Protein AF-A0A7C9HCA1-F1 (afdb_monomer_lite)

Sequence (282 aa):
MTSAKRTRAQIAREDTARKLAAASALFEHGEITGEMTDQSFILRLNTLVHARRHKGAHKVPKVLADAIRSDKEAKPEAELVLFGHWLLLDGRPGMGKSPGQPPDYREIMKCVAACLVEITKREDRKKHQLKTRHTPRKSRKADITKHDLSDCWPDIFNEARPPRFFDSRLKSMRRLLPAYLAHLNSRKVMHGGKTVTKSPEIQAVLEAITGKADVQPSQPQTTAPITFIPAAPAPITISLDYFSSAQKIEHRGPAGHNMPLSTLRYMCAPPPPNAMTRVGGF

pLDDT: mean 77.38, std 17.84, range [32.31, 95.75]

Radius of gyration: 27.3 Å; chains: 1; bounding box: 76×70×72 Å

Foldseek 3Di:
DDDDPQDPLNVQLLVQLVLLCVQAPLADRDADDPPDDLLNLQRPLLSLLVSLLPPHNPDDQRYQVSQQDPVLAGHPSCLLVLLSCCQPPVVNPPDDDDPDDDPPSSVLSNLLSLLLSLLSVVVVVVVVVVVPPDDDDPDDQLADALVSSQVSVCVRRVDGDDSVVCPVSLVVLLVSLVSSLVVLCVQPDDDPNGRHNHYVSSVSSNCRNVSVDDPPPPDDDDDDDDPPPPPQDDKDKDFDDDPDPVVVCVVQPPVRPPPDTDIDIDHDDDDDPPDDDDDDDD

Structure (mmCIF, N/CA/C/O backbone):
data_AF-A0A7C9HCA1-F1
#
_entry.id   AF-A0A7C9HCA1-F1
#
loop_
_atom_site.group_PDB
_atom_site.id
_atom_site.type_symbol
_atom_site.label_atom_id
_atom_site.label_alt_id
_atom_site.label_comp_id
_atom_site.label_asym_id
_atom_site.label_entity_id
_atom_site.label_seq_id
_atom_site.pdbx_PDB_ins_code
_atom_site.Cartn_x
_atom_site.Cartn_y
_atom_site.Cartn_z
_atom_site.occupancy
_atom_site.B_iso_or_equiv
_atom_site.auth_seq_id
_atom_site.auth_comp_id
_atom_site.auth_asym_id
_atom_site.auth_atom_id
_atom_site.pdbx_PDB_model_num
ATOM 1 N N . MET A 1 1 ? 12.554 13.048 -30.068 1.00 37.12 1 MET A N 1
ATOM 2 C CA . MET A 1 1 ? 12.199 12.685 -28.678 1.00 37.12 1 MET A CA 1
ATOM 3 C C . MET A 1 1 ? 13.477 12.352 -27.930 1.00 37.12 1 MET A C 1
ATOM 5 O O . MET A 1 1 ? 14.112 11.349 -28.225 1.00 37.12 1 MET A O 1
ATOM 9 N N . THR A 1 2 ? 13.933 13.243 -27.058 1.00 36.25 2 THR A N 1
ATOM 10 C CA . THR A 1 2 ? 15.177 13.083 -26.300 1.00 36.25 2 THR A CA 1
ATOM 11 C C . THR A 1 2 ? 14.945 12.093 -25.161 1.00 36.25 2 THR A C 1
ATOM 13 O O . THR A 1 2 ? 14.227 12.384 -24.209 1.00 36.25 2 THR A O 1
ATOM 16 N N . SER A 1 3 ? 15.526 10.895 -25.273 1.00 42.62 3 SER A N 1
ATOM 17 C CA . SER A 1 3 ? 15.558 9.916 -24.184 1.00 42.62 3 SER A CA 1
ATOM 18 C C . SER A 1 3 ? 16.315 10.537 -23.011 1.00 42.62 3 SER A C 1
ATOM 20 O O . SER A 1 3 ? 17.536 10.709 -23.068 1.00 42.62 3 SER A O 1
ATOM 22 N N . ALA A 1 4 ? 15.590 10.964 -21.977 1.00 57.69 4 ALA A N 1
ATOM 23 C CA . ALA A 1 4 ? 16.200 11.467 -20.757 1.00 57.69 4 ALA A CA 1
ATOM 24 C C . ALA A 1 4 ? 17.111 10.369 -20.188 1.00 57.69 4 ALA A C 1
ATOM 26 O O . ALA A 1 4 ? 16.668 9.242 -19.956 1.00 57.69 4 ALA A O 1
ATOM 27 N N . LYS A 1 5 ? 18.402 10.678 -19.997 1.00 60.88 5 LYS A N 1
ATOM 28 C CA . LYS A 1 5 ? 19.373 9.731 -19.432 1.00 60.88 5 LYS A CA 1
ATOM 29 C C . LYS A 1 5 ? 18.847 9.228 -18.085 1.00 60.88 5 LYS A C 1
ATOM 31 O O . LYS A 1 5 ? 18.765 9.997 -17.128 1.00 60.88 5 LYS A O 1
ATOM 36 N N . ARG A 1 6 ? 18.499 7.938 -18.014 1.00 70.94 6 ARG A N 1
ATOM 37 C CA . ARG A 1 6 ? 18.067 7.286 -16.770 1.00 70.94 6 ARG A CA 1
ATOM 38 C C . ARG A 1 6 ? 19.178 7.412 -15.732 1.00 70.94 6 ARG A C 1
ATOM 40 O O . ARG A 1 6 ? 20.347 7.146 -16.015 1.00 70.94 6 ARG A O 1
ATOM 47 N N . THR A 1 7 ? 18.821 7.823 -14.521 1.00 81.38 7 THR A N 1
ATOM 48 C CA . THR A 1 7 ? 19.796 7.923 -13.427 1.00 81.38 7 THR A CA 1
ATOM 49 C C . THR A 1 7 ? 20.230 6.525 -12.975 1.00 81.38 7 THR A C 1
ATOM 51 O O . THR A 1 7 ? 19.460 5.569 -13.068 1.00 81.38 7 THR A O 1
ATOM 54 N N . ARG A 1 8 ? 21.443 6.383 -12.417 1.00 80.81 8 ARG A N 1
ATOM 55 C CA . ARG A 1 8 ? 21.913 5.099 -11.845 1.00 80.81 8 ARG A CA 1
ATOM 56 C C . ARG A 1 8 ? 20.927 4.521 -10.821 1.00 80.81 8 ARG A C 1
ATOM 58 O O . ARG A 1 8 ? 20.717 3.314 -10.779 1.00 80.81 8 ARG A O 1
ATOM 65 N N . ALA A 1 9 ? 20.285 5.388 -10.035 1.00 79.69 9 ALA A N 1
ATOM 66 C CA . ALA A 1 9 ? 19.261 4.993 -9.072 1.00 79.69 9 ALA A CA 1
ATOM 67 C C . ALA A 1 9 ? 18.001 4.429 -9.749 1.00 79.69 9 ALA A C 1
ATOM 69 O O . ALA A 1 9 ? 17.411 3.478 -9.245 1.00 79.69 9 ALA A O 1
ATOM 70 N N . GLN A 1 10 ? 17.589 4.989 -10.888 1.00 81.94 10 GLN A N 1
ATOM 71 C CA . GLN A 1 10 ? 16.448 4.490 -11.653 1.00 81.94 10 GLN A CA 1
ATOM 72 C C . GLN A 1 10 ? 16.736 3.109 -12.252 1.00 81.94 10 GLN A C 1
ATOM 74 O O . GLN A 1 10 ? 15.905 2.217 -12.115 1.00 81.94 10 GLN A O 1
ATOM 79 N N . ILE A 1 11 ? 17.934 2.912 -12.810 1.00 83.88 11 ILE A N 1
ATOM 80 C CA . ILE A 1 11 ? 18.380 1.616 -13.347 1.00 83.88 11 ILE A CA 1
ATOM 81 C C . ILE A 1 11 ? 18.404 0.555 -12.236 1.00 83.88 11 ILE A C 1
ATOM 83 O O . ILE A 1 11 ? 17.806 -0.507 -12.375 1.00 83.88 11 ILE A O 1
ATOM 87 N N . ALA A 1 12 ? 19.001 0.869 -11.080 1.00 85.12 12 ALA A N 1
ATOM 88 C CA . ALA A 1 12 ? 19.055 -0.060 -9.950 1.00 85.12 12 ALA A CA 1
ATOM 89 C C . ALA A 1 12 ? 17.658 -0.452 -9.427 1.00 85.12 12 ALA A C 1
ATOM 91 O O . ALA A 1 12 ? 17.433 -1.603 -9.044 1.00 85.12 12 ALA A O 1
ATOM 92 N N . ARG A 1 13 ? 16.704 0.489 -9.419 1.00 86.25 13 ARG A N 1
ATOM 93 C CA . ARG A 1 13 ? 15.306 0.222 -9.041 1.00 86.25 13 ARG A CA 1
ATOM 94 C C . ARG A 1 13 ? 14.609 -0.672 -10.061 1.00 86.25 13 ARG A C 1
ATOM 96 O O . ARG A 1 13 ? 13.893 -1.582 -9.663 1.00 86.25 13 ARG A O 1
ATOM 103 N N . GLU A 1 14 ? 14.832 -0.441 -11.349 1.00 87.75 14 GLU A N 1
ATOM 104 C CA . GLU A 1 14 ? 14.270 -1.246 -12.436 1.00 87.75 14 GLU A CA 1
ATOM 105 C C . GLU A 1 14 ? 14.792 -2.689 -12.403 1.00 87.75 14 GLU A C 1
ATOM 107 O O . GLU A 1 14 ? 14.015 -3.638 -12.506 1.00 87.75 14 GLU A O 1
ATOM 112 N N . ASP A 1 15 ? 16.087 -2.874 -12.154 1.00 87.94 15 ASP A N 1
ATOM 113 C CA . ASP A 1 15 ? 16.687 -4.200 -11.978 1.00 87.94 15 ASP A CA 1
ATOM 114 C C . ASP A 1 15 ? 16.163 -4.903 -10.723 1.00 87.94 15 ASP A C 1
ATOM 116 O O . ASP A 1 15 ? 15.888 -6.103 -10.742 1.00 87.94 15 ASP A O 1
ATOM 120 N N . THR A 1 16 ? 15.980 -4.158 -9.630 1.00 88.56 16 THR A N 1
ATOM 121 C CA . THR A 1 16 ? 15.386 -4.697 -8.398 1.00 88.56 16 THR A CA 1
ATOM 122 C C . THR A 1 16 ? 13.934 -5.110 -8.629 1.00 88.56 16 THR A C 1
ATOM 124 O O . THR A 1 16 ? 13.548 -6.204 -8.229 1.00 88.56 16 THR A O 1
ATOM 127 N N . ALA A 1 17 ? 13.144 -4.290 -9.326 1.00 89.50 17 ALA A N 1
ATOM 128 C CA . ALA A 1 17 ? 11.763 -4.599 -9.683 1.00 89.50 17 ALA A CA 1
ATOM 129 C C . ALA A 1 17 ? 11.664 -5.880 -10.526 1.00 89.50 17 ALA A C 1
ATOM 131 O O . ALA A 1 17 ? 10.839 -6.742 -10.229 1.00 89.50 17 ALA A O 1
ATOM 132 N N . ARG A 1 18 ? 12.547 -6.046 -11.522 1.00 90.56 18 ARG A N 1
ATOM 133 C CA . ARG A 1 18 ? 12.624 -7.273 -12.332 1.00 90.56 18 ARG A CA 1
ATOM 134 C C . ARG A 1 18 ? 12.955 -8.501 -11.485 1.00 90.56 18 ARG A C 1
ATOM 136 O O . ARG A 1 18 ? 12.294 -9.526 -11.616 1.00 90.56 18 ARG A O 1
ATOM 143 N N . LYS A 1 19 ? 13.927 -8.392 -10.573 1.00 90.25 19 LYS A N 1
ATOM 144 C CA . LYS A 1 19 ? 14.296 -9.486 -9.658 1.00 90.25 19 LYS A CA 1
ATOM 145 C C . LYS A 1 19 ? 13.163 -9.859 -8.699 1.00 90.25 19 LYS A C 1
ATOM 147 O O . LYS A 1 19 ? 12.956 -11.041 -8.455 1.00 90.25 19 LYS A O 1
ATOM 152 N N . LEU A 1 20 ? 12.432 -8.876 -8.169 1.00 89.94 20 LEU A N 1
ATOM 153 C CA . LEU A 1 20 ? 11.288 -9.109 -7.281 1.00 89.94 20 LEU A CA 1
ATOM 154 C C . LEU A 1 20 ? 10.149 -9.837 -8.005 1.00 89.94 20 LEU A C 1
ATOM 156 O O . LEU A 1 20 ? 9.667 -10.846 -7.498 1.00 89.94 20 LEU A O 1
ATOM 160 N N . ALA A 1 21 ? 9.779 -9.368 -9.201 1.00 90.31 21 ALA A N 1
ATOM 161 C CA . ALA A 1 21 ? 8.739 -9.987 -10.024 1.00 90.31 21 ALA A CA 1
ATOM 162 C C . ALA A 1 21 ? 9.105 -11.413 -10.463 1.00 90.31 21 ALA A C 1
ATOM 164 O O . ALA A 1 21 ? 8.248 -12.288 -10.502 1.00 90.31 21 ALA A O 1
ATOM 165 N N . ALA A 1 22 ? 10.385 -11.680 -10.735 1.00 89.56 22 ALA A N 1
ATOM 166 C CA . ALA A 1 22 ? 10.850 -13.032 -11.044 1.00 89.56 22 ALA A CA 1
ATOM 167 C C . ALA A 1 22 ? 10.829 -13.973 -9.822 1.00 89.56 22 ALA A C 1
ATOM 169 O O . ALA A 1 22 ? 10.711 -15.186 -9.978 1.00 89.56 22 ALA A O 1
ATOM 170 N N . ALA A 1 23 ? 10.969 -13.434 -8.607 1.00 88.19 23 ALA A N 1
ATOM 171 C CA . ALA A 1 23 ? 11.087 -14.226 -7.384 1.00 88.19 23 ALA A CA 1
ATOM 172 C C . ALA A 1 23 ? 9.742 -14.534 -6.703 1.00 88.19 23 ALA A C 1
ATOM 174 O O . ALA A 1 23 ? 9.675 -15.461 -5.891 1.00 88.19 23 ALA A O 1
ATOM 175 N N . SER A 1 24 ? 8.689 -13.753 -6.968 1.00 91.44 24 SER A N 1
ATOM 176 C CA . SER A 1 24 ? 7.441 -13.820 -6.205 1.00 91.44 24 SER A CA 1
ATOM 177 C C . SER A 1 24 ? 6.223 -13.332 -6.985 1.00 91.44 24 SER A C 1
ATOM 179 O O . SER A 1 24 ? 6.268 -12.306 -7.655 1.00 91.44 24 SER A O 1
ATOM 181 N N . ALA A 1 25 ? 5.096 -14.017 -6.781 1.00 92.44 25 ALA A N 1
ATOM 182 C CA . ALA A 1 25 ? 3.783 -13.650 -7.309 1.00 92.44 25 ALA A CA 1
ATOM 183 C C . ALA A 1 25 ? 3.168 -12.403 -6.637 1.00 92.44 25 ALA A C 1
ATOM 185 O O . ALA A 1 25 ? 2.082 -11.969 -7.013 1.00 92.44 25 ALA A O 1
ATOM 186 N N . LEU A 1 26 ? 3.834 -11.829 -5.628 1.00 91.31 26 LEU A N 1
ATOM 187 C CA . LEU A 1 26 ? 3.430 -10.576 -4.976 1.00 91.31 26 LEU A CA 1
ATOM 188 C C . LEU A 1 26 ? 3.853 -9.326 -5.753 1.00 91.31 26 LEU A C 1
ATOM 190 O O . LEU A 1 26 ? 3.504 -8.208 -5.362 1.00 91.31 26 LEU A O 1
ATOM 194 N N . PHE A 1 27 ? 4.612 -9.509 -6.831 1.00 93.31 27 PHE A N 1
ATOM 195 C CA . PHE A 1 27 ? 5.210 -8.439 -7.608 1.00 93.31 27 PHE A CA 1
ATOM 196 C C . PHE A 1 27 ? 4.952 -8.648 -9.097 1.00 93.31 27 PHE A C 1
ATOM 198 O O . PHE A 1 27 ? 4.948 -9.768 -9.598 1.00 93.31 27 PHE A O 1
ATOM 205 N N . GLU A 1 28 ? 4.771 -7.545 -9.813 1.00 94.50 28 GLU A N 1
ATOM 206 C CA . GLU A 1 28 ? 4.653 -7.510 -11.265 1.00 94.50 28 GLU A CA 1
ATOM 207 C C . GLU A 1 28 ? 5.521 -6.361 -11.783 1.00 94.50 28 GLU A C 1
ATOM 209 O O . GLU A 1 28 ? 5.453 -5.231 -11.293 1.00 94.50 28 GLU A O 1
ATOM 214 N N . HIS A 1 29 ? 6.364 -6.649 -12.772 1.00 91.62 29 HIS A N 1
ATOM 215 C CA . HIS A 1 29 ? 7.204 -5.637 -13.396 1.00 91.62 29 HIS A CA 1
ATOM 216 C C . HIS A 1 29 ? 6.441 -4.924 -14.516 1.00 91.62 29 HIS A C 1
ATOM 218 O O . HIS A 1 29 ? 5.915 -5.565 -15.421 1.00 91.62 29 HIS A O 1
ATOM 224 N N . GLY A 1 30 ? 6.417 -3.593 -14.479 1.00 88.44 30 GLY A N 1
ATOM 225 C CA . GLY A 1 30 ? 5.812 -2.773 -15.523 1.00 88.44 30 GLY A CA 1
ATOM 226 C C . GLY A 1 30 ? 5.469 -1.371 -15.034 1.00 88.44 30 GLY A C 1
ATOM 227 O O . GLY A 1 30 ? 5.550 -1.072 -13.842 1.00 88.44 30 GLY A O 1
ATOM 228 N N . GLU A 1 31 ? 5.078 -0.507 -15.966 1.00 87.38 31 GLU A N 1
ATOM 229 C CA . GLU A 1 31 ? 4.612 0.846 -15.658 1.00 87.38 31 GLU A CA 1
ATOM 230 C C . GLU A 1 31 ? 3.151 0.849 -15.185 1.00 87.38 31 GLU A C 1
ATOM 232 O O . GLU A 1 31 ? 2.356 -0.009 -15.580 1.00 87.38 31 GLU A O 1
ATOM 237 N N . ILE A 1 32 ? 2.794 1.819 -14.336 1.00 87.50 32 ILE A N 1
ATOM 238 C CA . ILE A 1 32 ? 1.418 2.018 -13.881 1.00 87.50 32 ILE A CA 1
ATOM 239 C C . ILE A 1 32 ? 0.655 2.909 -14.882 1.00 87.50 32 ILE A C 1
ATOM 241 O O . ILE A 1 32 ? 0.692 4.130 -14.777 1.00 87.50 32 ILE A O 1
ATOM 245 N N . THR A 1 33 ? -0.047 2.296 -15.836 1.00 83.62 33 THR A N 1
ATOM 246 C CA . THR A 1 33 ? -0.995 2.923 -16.774 1.00 83.62 33 THR A CA 1
ATOM 247 C C . THR A 1 33 ? -2.450 2.920 -16.267 1.00 83.62 33 THR A C 1
ATOM 249 O O . THR A 1 33 ? -2.805 2.200 -15.332 1.00 83.62 33 THR A O 1
ATOM 252 N N . GLY A 1 34 ? -3.319 3.732 -16.881 1.00 78.25 34 GLY A N 1
ATOM 253 C CA . GLY A 1 34 ? -4.738 3.834 -16.501 1.00 78.25 34 GLY A CA 1
ATOM 254 C C . GLY A 1 34 ? -5.590 2.605 -16.850 1.00 78.25 34 GLY A C 1
ATOM 255 O O . GLY A 1 34 ? -6.537 2.297 -16.130 1.00 78.25 34 GLY A O 1
ATOM 256 N N . GLU A 1 35 ? -5.228 1.872 -17.904 1.00 81.50 35 GLU A N 1
ATOM 257 C CA . GLU A 1 35 ? -6.057 0.812 -18.509 1.00 81.50 35 GLU A CA 1
ATOM 258 C C . GLU A 1 35 ? -5.831 -0.595 -17.933 1.00 81.50 35 GLU A C 1
ATOM 260 O O . GLU A 1 35 ? -6.400 -1.569 -18.416 1.00 81.50 35 GLU A O 1
ATOM 265 N N . MET A 1 36 ? -4.999 -0.745 -16.903 1.00 90.94 36 MET A N 1
ATOM 266 C CA . MET A 1 36 ? -4.729 -2.072 -16.348 1.00 90.94 36 MET A CA 1
ATOM 267 C C . MET A 1 36 ? -5.835 -2.595 -15.434 1.00 90.94 36 MET A C 1
ATOM 269 O O . MET A 1 36 ? -6.622 -1.835 -14.861 1.00 90.94 36 MET A O 1
ATOM 273 N N . THR A 1 37 ? -5.823 -3.912 -15.234 1.00 93.56 37 THR A N 1
ATOM 274 C CA . THR A 1 37 ? -6.645 -4.583 -14.226 1.00 93.56 37 THR A CA 1
ATOM 275 C C . THR A 1 37 ? -6.257 -4.121 -12.821 1.00 93.56 37 THR A C 1
ATOM 277 O O . THR A 1 37 ? -5.102 -3.776 -12.557 1.00 93.56 37 THR A O 1
ATOM 280 N N . ASP A 1 38 ? -7.213 -4.143 -11.892 1.00 93.88 38 ASP A N 1
ATOM 281 C CA . ASP A 1 38 ? -6.940 -3.789 -10.495 1.00 93.88 38 ASP A CA 1
ATOM 282 C C . ASP A 1 38 ? -5.883 -4.713 -9.872 1.00 93.88 38 ASP A C 1
ATOM 284 O O . ASP A 1 38 ? -5.030 -4.252 -9.117 1.00 93.88 38 ASP A O 1
ATOM 288 N N . GLN A 1 39 ? -5.861 -5.993 -10.254 1.00 94.50 39 GLN A N 1
ATOM 289 C CA . GLN A 1 39 ? -4.833 -6.936 -9.812 1.00 94.50 39 GLN A CA 1
ATOM 290 C C . GLN A 1 39 ? -3.430 -6.506 -10.269 1.00 94.50 39 GLN A C 1
ATOM 292 O O . GLN A 1 39 ? -2.527 -6.400 -9.438 1.00 94.50 39 GLN A O 1
ATOM 297 N N . SER A 1 40 ? -3.237 -6.208 -11.557 1.00 94.19 40 SER A N 1
ATOM 298 C CA . SER A 1 40 ? -1.935 -5.747 -12.058 1.00 94.19 40 SER A CA 1
ATOM 299 C C . SER A 1 40 ? -1.537 -4.401 -11.462 1.00 94.19 40 SER A C 1
ATOM 301 O O . SER A 1 40 ? -0.366 -4.183 -11.150 1.00 94.19 40 SER A O 1
ATOM 303 N N . PHE A 1 41 ? -2.507 -3.517 -11.215 1.00 95.75 41 PHE A N 1
ATOM 304 C CA . PHE A 1 41 ? -2.274 -2.256 -10.514 1.00 95.75 41 PHE A CA 1
ATOM 305 C C . PHE A 1 41 ? -1.695 -2.479 -9.118 1.00 95.75 41 PHE A C 1
ATOM 307 O O . PHE A 1 41 ? -0.667 -1.889 -8.777 1.00 95.75 41 PHE A O 1
ATOM 314 N N . ILE A 1 42 ? -2.309 -3.369 -8.337 1.00 95.56 42 ILE A N 1
ATOM 315 C CA . ILE A 1 42 ? -1.861 -3.719 -6.987 1.00 95.56 42 ILE A CA 1
ATOM 316 C C . ILE A 1 42 ? -0.427 -4.265 -7.016 1.00 95.56 42 ILE A C 1
ATOM 318 O O . ILE A 1 42 ? 0.430 -3.780 -6.272 1.00 95.56 42 ILE A O 1
ATOM 322 N N . LEU A 1 43 ? -0.141 -5.234 -7.892 1.00 95.50 43 LEU A N 1
ATOM 323 C CA . LEU A 1 43 ? 1.166 -5.896 -7.958 1.00 95.50 43 LEU A CA 1
ATOM 324 C C . LEU A 1 43 ? 2.280 -4.958 -8.450 1.00 95.50 43 LEU A C 1
ATOM 326 O O . LEU A 1 43 ? 3.377 -4.938 -7.879 1.00 95.50 43 LEU A O 1
ATOM 330 N N . ARG A 1 44 ? 2.012 -4.129 -9.466 1.00 94.88 44 ARG A N 1
ATOM 331 C CA . ARG A 1 44 ? 2.980 -3.137 -9.966 1.00 94.88 44 ARG A CA 1
ATOM 332 C C . ARG A 1 44 ? 3.251 -2.046 -8.937 1.00 94.88 44 ARG A C 1
ATOM 334 O O . ARG A 1 44 ? 4.409 -1.678 -8.728 1.00 94.88 44 ARG A O 1
ATOM 341 N N . LEU A 1 45 ? 2.219 -1.571 -8.235 1.00 94.75 45 LEU A N 1
ATOM 342 C CA . LEU A 1 45 ? 2.381 -0.603 -7.150 1.00 94.75 45 LEU A CA 1
ATOM 343 C C . LEU A 1 45 ? 3.209 -1.184 -5.999 1.00 94.75 45 LEU A C 1
ATOM 345 O O . LEU A 1 45 ? 4.130 -0.523 -5.515 1.00 94.75 45 LEU A O 1
ATOM 349 N N . ASN A 1 46 ? 2.945 -2.434 -5.612 1.00 94.56 46 ASN A N 1
ATOM 350 C CA . ASN A 1 46 ? 3.732 -3.140 -4.603 1.00 94.56 46 ASN A CA 1
ATOM 351 C C . ASN A 1 46 ? 5.208 -3.249 -5.010 1.00 94.56 46 ASN A C 1
ATOM 353 O O . ASN A 1 46 ? 6.112 -2.924 -4.237 1.00 94.56 46 ASN A O 1
ATOM 357 N N . THR A 1 47 ? 5.460 -3.598 -6.270 1.00 92.81 47 THR A N 1
ATOM 358 C CA . THR A 1 47 ? 6.815 -3.683 -6.832 1.00 92.81 47 THR A CA 1
ATOM 359 C C . THR A 1 47 ? 7.534 -2.342 -6.774 1.00 92.81 47 THR A C 1
ATOM 361 O O . THR A 1 47 ? 8.694 -2.277 -6.368 1.00 92.81 47 THR A O 1
ATOM 364 N N . LEU A 1 48 ? 6.837 -1.257 -7.116 1.00 91.94 48 LEU A N 1
ATOM 365 C CA . LEU A 1 48 ? 7.384 0.096 -7.101 1.00 91.94 48 LEU A CA 1
ATOM 366 C C . LEU A 1 48 ? 7.796 0.523 -5.686 1.00 91.94 48 LEU A C 1
ATOM 368 O O . LEU A 1 48 ? 8.888 1.072 -5.506 1.00 91.94 48 LEU A O 1
ATOM 372 N N . VAL A 1 49 ? 6.963 0.247 -4.678 1.00 91.19 49 VAL A N 1
ATOM 373 C CA . VAL A 1 49 ? 7.276 0.542 -3.270 1.00 91.19 49 VAL A CA 1
ATOM 374 C C . VAL A 1 49 ? 8.495 -0.260 -2.817 1.00 91.19 49 VAL A C 1
ATOM 376 O O . VAL A 1 49 ? 9.460 0.314 -2.309 1.00 91.19 49 VAL A O 1
ATOM 379 N N . HIS A 1 50 ? 8.499 -1.576 -3.031 1.00 89.94 50 HIS A N 1
ATOM 380 C CA . HIS A 1 50 ? 9.554 -2.452 -2.517 1.00 89.94 50 HIS A CA 1
ATOM 381 C C . HIS A 1 50 ? 10.898 -2.274 -3.229 1.00 89.94 50 HIS A C 1
ATOM 383 O O . HIS A 1 50 ? 11.937 -2.269 -2.564 1.00 89.94 50 HIS A O 1
ATOM 389 N N . ALA A 1 51 ? 10.901 -2.003 -4.537 1.00 88.31 51 ALA A N 1
ATOM 390 C CA . ALA A 1 51 ? 12.119 -1.674 -5.279 1.00 88.31 51 ALA A CA 1
ATOM 391 C C . ALA A 1 51 ? 12.816 -0.406 -4.749 1.00 88.31 51 ALA A C 1
ATOM 393 O O . ALA A 1 51 ? 14.025 -0.247 -4.912 1.00 88.31 51 ALA A O 1
ATOM 394 N N . ARG A 1 52 ? 12.075 0.494 -4.087 1.00 84.62 52 ARG A N 1
ATOM 395 C CA . ARG A 1 52 ? 12.606 1.731 -3.489 1.00 84.62 52 ARG A CA 1
ATOM 396 C C . ARG A 1 52 ? 13.046 1.580 -2.037 1.00 84.62 52 ARG A C 1
ATOM 398 O O . ARG A 1 52 ? 13.835 2.396 -1.575 1.00 84.62 52 ARG A O 1
ATOM 405 N N . ARG A 1 53 ? 12.564 0.557 -1.327 1.00 78.19 53 ARG A N 1
ATOM 406 C CA . ARG A 1 53 ? 12.893 0.298 0.088 1.00 78.19 53 ARG A CA 1
ATOM 407 C C . ARG A 1 53 ? 14.187 -0.509 0.279 1.00 78.19 53 ARG A C 1
ATOM 409 O O . ARG A 1 53 ? 14.545 -0.791 1.415 1.00 78.19 53 ARG A O 1
ATOM 416 N N . HIS A 1 54 ? 14.882 -0.881 -0.805 1.00 60.84 54 HIS A N 1
ATOM 417 C CA . HIS A 1 54 ? 16.210 -1.523 -0.809 1.00 60.84 54 HIS A CA 1
ATOM 418 C C . HIS A 1 54 ? 16.388 -2.701 0.178 1.00 60.84 54 HIS A C 1
ATOM 420 O O . HIS A 1 54 ? 17.487 -2.954 0.668 1.00 60.84 54 HIS A O 1
ATOM 426 N N . LYS A 1 55 ? 15.332 -3.479 0.443 1.00 58.31 55 LYS A N 1
ATOM 427 C CA . LYS A 1 55 ? 15.459 -4.779 1.115 1.00 58.31 55 LYS A CA 1
ATOM 428 C C . LYS A 1 55 ? 15.748 -5.813 0.026 1.00 58.31 55 LYS A C 1
ATOM 430 O O . LYS A 1 55 ? 14.906 -6.049 -0.832 1.00 58.31 55 LYS A O 1
ATOM 435 N N . GLY A 1 56 ? 16.975 -6.335 -0.013 1.00 54.34 56 GLY A N 1
ATOM 436 C CA . GLY A 1 56 ? 17.437 -7.234 -1.077 1.00 54.34 56 GLY A CA 1
ATOM 437 C C . GLY A 1 56 ? 16.473 -8.398 -1.348 1.00 54.34 56 GLY A C 1
ATOM 438 O O . GLY A 1 56 ? 15.893 -8.962 -0.424 1.00 54.34 56 GLY A O 1
ATOM 439 N N . ALA A 1 57 ? 16.339 -8.784 -2.620 1.00 58.31 57 ALA A N 1
ATOM 440 C CA . ALA A 1 57 ? 15.360 -9.761 -3.118 1.00 58.31 57 ALA A CA 1
ATOM 441 C C . ALA A 1 57 ? 15.540 -11.209 -2.599 1.00 58.31 57 ALA A C 1
ATOM 443 O O . ALA A 1 57 ? 14.780 -12.100 -2.962 1.00 58.31 57 ALA A O 1
ATOM 444 N N . HIS A 1 58 ? 16.539 -11.473 -1.755 1.00 59.16 58 HIS A N 1
ATOM 445 C CA . HIS A 1 58 ? 16.974 -12.830 -1.412 1.00 59.16 58 HIS A CA 1
ATOM 446 C C . HIS A 1 58 ? 16.083 -13.560 -0.392 1.00 59.16 58 HIS A C 1
ATOM 448 O O . HIS A 1 58 ? 16.263 -14.757 -0.193 1.00 59.16 58 HIS A O 1
ATOM 454 N N . LYS A 1 59 ? 15.132 -12.879 0.265 1.00 73.56 59 LYS A N 1
ATOM 455 C CA . LYS A 1 59 ? 14.226 -13.487 1.266 1.00 73.56 59 LYS A CA 1
ATOM 456 C C . LYS A 1 59 ? 12.765 -13.073 1.080 1.00 73.56 59 LYS A C 1
ATOM 458 O O . LYS A 1 59 ? 12.057 -12.796 2.046 1.00 73.56 59 LYS A O 1
ATOM 463 N N . VAL A 1 60 ? 12.325 -13.008 -0.169 1.00 85.06 60 VAL A N 1
ATOM 464 C CA . VAL A 1 60 ? 10.955 -12.624 -0.509 1.00 85.06 60 VAL A CA 1
ATOM 465 C C . VAL A 1 60 ? 10.038 -13.858 -0.514 1.00 85.06 60 VAL A C 1
ATOM 467 O O . VAL A 1 60 ? 10.433 -14.897 -1.044 1.00 85.06 60 VAL A O 1
ATOM 470 N N . PRO A 1 61 ? 8.821 -13.790 0.061 1.00 88.00 61 PRO A N 1
ATOM 471 C CA . PRO A 1 61 ? 7.846 -14.880 -0.020 1.00 88.00 61 PRO A CA 1
ATOM 472 C C . PRO A 1 61 ? 7.415 -15.144 -1.466 1.00 88.00 61 PRO A C 1
ATOM 474 O O . PRO A 1 61 ? 7.092 -14.193 -2.169 1.00 88.00 61 PRO A O 1
ATOM 477 N N . LYS A 1 62 ? 7.351 -16.406 -1.910 1.00 88.31 62 LYS A N 1
ATOM 478 C CA . LYS A 1 62 ? 6.967 -16.742 -3.296 1.00 88.31 62 LYS A CA 1
ATOM 479 C C . LYS A 1 62 ? 5.500 -16.436 -3.590 1.00 88.31 62 LYS A C 1
ATOM 481 O O . LYS A 1 62 ? 5.178 -15.959 -4.673 1.00 88.31 62 LYS A O 1
ATOM 486 N N . VAL A 1 63 ? 4.623 -16.701 -2.625 1.00 90.00 63 VAL A N 1
ATOM 487 C CA . VAL A 1 63 ? 3.175 -16.478 -2.730 1.00 90.00 63 VAL A CA 1
ATOM 488 C C . VAL A 1 63 ? 2.632 -15.765 -1.494 1.00 90.00 63 VAL A C 1
ATOM 490 O O . VAL A 1 63 ? 3.278 -15.716 -0.446 1.00 90.00 63 VAL A O 1
ATOM 493 N N . LEU A 1 64 ? 1.408 -15.244 -1.598 1.00 87.38 64 LEU A N 1
ATOM 494 C CA . LEU A 1 64 ? 0.744 -14.509 -0.519 1.00 87.38 64 LEU A CA 1
ATOM 495 C C . LEU A 1 64 ? 0.608 -15.319 0.775 1.00 87.38 64 LEU A C 1
ATOM 497 O O . LEU A 1 64 ? 0.856 -14.792 1.855 1.00 87.38 64 LEU A O 1
ATOM 501 N N . ALA A 1 65 ? 0.313 -16.617 0.680 1.00 87.75 65 ALA A N 1
ATOM 502 C CA . ALA A 1 65 ? 0.224 -17.490 1.850 1.00 87.75 65 ALA A CA 1
ATOM 503 C C . ALA A 1 65 ? 1.569 -17.631 2.597 1.00 87.75 65 ALA A C 1
ATOM 505 O O . ALA A 1 65 ? 1.597 -17.739 3.824 1.00 87.75 65 ALA A O 1
ATOM 506 N N . ASP A 1 66 ? 2.705 -17.576 1.898 1.00 88.38 66 ASP A N 1
ATOM 507 C CA . ASP A 1 66 ? 4.047 -17.643 2.507 1.00 88.38 66 ASP A CA 1
ATOM 508 C C . ASP A 1 66 ? 4.450 -16.326 3.181 1.00 88.38 66 ASP A C 1
ATOM 510 O O . ASP A 1 66 ? 5.390 -16.259 3.990 1.00 88.38 66 ASP A O 1
ATOM 514 N N . ALA A 1 67 ? 3.746 -15.253 2.826 1.00 87.62 67 ALA A N 1
ATOM 515 C CA . ALA A 1 67 ? 3.917 -13.948 3.425 1.00 87.62 67 ALA A CA 1
ATOM 516 C C . ALA A 1 67 ? 3.142 -13.791 4.738 1.00 87.62 67 ALA A C 1
ATOM 518 O O . ALA A 1 67 ? 3.358 -12.811 5.442 1.00 87.62 67 ALA A O 1
ATOM 519 N N . ILE A 1 68 ? 2.304 -14.764 5.105 1.00 89.31 68 ILE A N 1
ATOM 520 C CA . ILE A 1 68 ? 1.598 -14.792 6.387 1.00 89.31 68 ILE A CA 1
ATOM 521 C C . ILE A 1 68 ? 2.401 -15.639 7.373 1.00 89.31 68 ILE A C 1
ATOM 523 O O . ILE A 1 68 ? 2.661 -16.828 7.143 1.00 89.31 68 ILE A O 1
ATOM 527 N N . ARG A 1 69 ? 2.814 -15.005 8.470 1.00 87.38 69 ARG A N 1
ATOM 528 C CA . ARG A 1 69 ? 3.554 -15.628 9.569 1.00 87.38 69 ARG A CA 1
ATOM 529 C C . ARG A 1 69 ? 2.630 -16.450 10.475 1.00 87.38 69 ARG A C 1
ATOM 531 O O . ARG A 1 69 ? 1.406 -16.343 10.421 1.00 87.38 69 ARG A O 1
ATOM 538 N N . SER A 1 70 ? 3.227 -17.288 11.321 1.00 84.38 70 SER A N 1
ATOM 539 C CA . SER A 1 70 ? 2.509 -18.152 12.272 1.00 84.38 70 SER A CA 1
ATOM 540 C C . SER A 1 70 ? 1.721 -17.372 13.331 1.00 84.38 70 SER A C 1
ATOM 542 O O . SER A 1 70 ? 0.679 -17.831 13.789 1.00 84.38 70 SER A O 1
ATOM 544 N N . ASP A 1 71 ? 2.174 -16.169 13.675 1.00 85.44 71 ASP A N 1
ATOM 545 C CA . ASP A 1 71 ? 1.509 -15.216 14.571 1.00 85.44 71 ASP A CA 1
ATOM 546 C C . ASP A 1 71 ? 0.360 -14.433 13.901 1.00 85.44 71 ASP A C 1
ATOM 548 O O . ASP A 1 71 ? -0.191 -13.508 14.507 1.00 85.44 71 ASP A O 1
ATOM 552 N N . LYS A 1 72 ? -0.024 -14.822 12.672 1.00 86.69 72 LYS A N 1
ATOM 553 C CA . LYS A 1 72 ? -1.082 -14.204 11.853 1.00 86.69 72 LYS A CA 1
ATOM 554 C C . LYS A 1 72 ? -0.756 -12.773 11.412 1.00 86.69 72 LYS A C 1
ATOM 556 O O . LYS A 1 72 ? -1.659 -12.000 11.070 1.00 86.69 72 LYS A O 1
ATOM 561 N N . GLU A 1 73 ? 0.526 -12.420 11.417 1.00 90.06 73 GLU A N 1
ATOM 562 C CA . GLU A 1 73 ? 1.046 -11.166 10.885 1.00 90.06 73 GLU A CA 1
ATOM 563 C C . GLU A 1 73 ? 1.397 -11.298 9.401 1.00 90.06 73 GLU A C 1
ATOM 565 O O . GLU A 1 73 ? 2.048 -12.256 8.969 1.00 90.06 73 GLU A O 1
ATOM 570 N N . ALA A 1 74 ? 0.967 -10.319 8.608 1.00 89.12 74 ALA A N 1
ATOM 571 C CA . ALA A 1 74 ? 1.414 -10.181 7.233 1.00 89.12 74 ALA A CA 1
ATOM 572 C C . ALA A 1 74 ? 2.830 -9.590 7.193 1.00 89.12 74 ALA A C 1
ATOM 574 O O . ALA A 1 74 ? 3.123 -8.594 7.849 1.00 89.12 74 ALA A O 1
ATOM 575 N N . LYS A 1 75 ? 3.721 -10.196 6.405 1.00 90.69 75 LYS A N 1
ATOM 576 C CA . LYS A 1 75 ? 5.032 -9.611 6.107 1.00 90.69 75 LYS A CA 1
ATOM 577 C C . LYS A 1 75 ? 4.863 -8.333 5.270 1.00 90.69 75 LYS A C 1
ATOM 579 O O . LYS A 1 75 ? 3.927 -8.272 4.466 1.00 90.69 75 LYS A O 1
ATOM 584 N N . PRO A 1 76 ? 5.807 -7.376 5.357 1.00 89.75 76 PRO A N 1
ATOM 585 C CA . PRO A 1 76 ? 5.723 -6.104 4.639 1.00 89.75 76 PRO A CA 1
ATOM 586 C C . PRO A 1 76 ? 5.445 -6.243 3.138 1.00 89.75 76 PRO A C 1
ATOM 588 O O . PRO A 1 76 ? 4.704 -5.443 2.580 1.00 89.75 76 PRO A O 1
ATOM 591 N N . GLU A 1 77 ? 5.999 -7.275 2.492 1.00 90.69 77 GLU A N 1
ATOM 592 C CA . GLU A 1 77 ? 5.844 -7.553 1.056 1.00 90.69 77 GLU A CA 1
ATOM 593 C C . GLU A 1 77 ? 4.404 -7.882 0.632 1.00 90.69 77 GLU A C 1
ATOM 595 O O . GLU A 1 77 ? 4.080 -7.782 -0.550 1.00 90.69 77 GLU A O 1
ATOM 600 N N . ALA A 1 78 ? 3.546 -8.291 1.570 1.00 91.56 78 ALA A N 1
ATOM 601 C CA . ALA A 1 78 ? 2.163 -8.677 1.306 1.00 91.56 78 ALA A CA 1
ATOM 602 C C . ALA A 1 78 ? 1.132 -7.659 1.793 1.00 91.56 78 ALA A C 1
ATOM 604 O O . ALA A 1 78 ? -0.003 -7.688 1.328 1.00 91.56 78 ALA A O 1
ATOM 605 N N . GLU A 1 79 ? 1.487 -6.762 2.710 1.00 93.88 79 GLU A N 1
ATOM 606 C CA . GLU A 1 79 ? 0.514 -5.869 3.345 1.00 93.88 79 GLU A CA 1
ATOM 607 C C . GLU A 1 79 ? -0.204 -4.952 2.354 1.00 93.88 79 GLU A C 1
ATOM 609 O O . GLU A 1 79 ? -1.427 -4.814 2.411 1.00 93.88 79 GLU A O 1
ATOM 614 N N . LEU A 1 80 ? 0.534 -4.365 1.406 1.00 93.94 80 LEU A N 1
ATOM 615 C CA . LEU A 1 80 ? -0.070 -3.511 0.387 1.00 93.94 80 LEU A CA 1
ATOM 616 C C . LEU A 1 80 ? -0.944 -4.319 -0.585 1.00 93.94 80 LEU A C 1
ATOM 618 O O . LEU A 1 80 ? -1.958 -3.808 -1.054 1.00 93.94 80 LEU A O 1
ATOM 622 N N . VAL A 1 81 ? -0.590 -5.582 -0.844 1.00 94.69 81 VAL A N 1
ATOM 623 C CA . VAL A 1 81 ? -1.392 -6.493 -1.676 1.00 94.69 81 VAL A CA 1
ATOM 624 C C . VAL A 1 81 ? -2.708 -6.833 -0.983 1.00 94.69 81 VAL A C 1
ATOM 626 O O . VAL A 1 81 ? -3.762 -6.669 -1.587 1.00 94.69 81 VAL A O 1
ATOM 629 N N . LEU A 1 82 ? -2.661 -7.215 0.297 1.00 93.75 82 LEU A N 1
ATOM 630 C CA . LEU A 1 82 ? -3.846 -7.523 1.105 1.00 93.75 82 LEU A CA 1
ATOM 631 C C . LEU A 1 82 ? -4.784 -6.319 1.222 1.00 93.75 82 LEU A C 1
ATOM 633 O O . LEU A 1 82 ? -5.993 -6.442 1.033 1.00 93.75 82 LEU A O 1
ATOM 637 N N . PHE A 1 83 ? -4.222 -5.136 1.477 1.00 94.62 83 PHE A N 1
ATOM 638 C CA . PHE A 1 83 ? -5.004 -3.907 1.502 1.00 94.62 83 PHE A CA 1
ATOM 639 C C . PHE A 1 83 ? -5.622 -3.598 0.131 1.00 94.62 83 PHE A C 1
ATOM 641 O O . PHE A 1 83 ? -6.782 -3.198 0.057 1.00 94.62 83 PHE A O 1
ATOM 648 N N . GLY A 1 84 ? -4.872 -3.808 -0.954 1.00 94.00 84 GLY A N 1
ATOM 649 C CA . GLY A 1 84 ? -5.350 -3.638 -2.323 1.00 94.00 84 GLY A CA 1
ATOM 650 C C . GLY A 1 84 ? -6.498 -4.578 -2.680 1.00 94.00 84 GLY A C 1
ATOM 651 O O . GLY A 1 84 ? -7.495 -4.124 -3.236 1.00 94.00 84 GLY A O 1
ATOM 652 N N . HIS A 1 85 ? -6.389 -5.859 -2.320 1.00 94.00 85 HIS A N 1
ATOM 653 C CA . HIS A 1 85 ? -7.451 -6.855 -2.498 1.00 94.00 85 HIS A CA 1
ATOM 654 C C . HIS A 1 85 ? -8.722 -6.424 -1.780 1.00 94.00 85 HIS A C 1
ATOM 656 O O . HIS A 1 85 ? -9.755 -6.253 -2.427 1.00 94.00 85 HIS A O 1
ATOM 662 N N . TRP A 1 86 ? -8.612 -6.078 -0.497 1.00 93.25 86 TRP A N 1
ATOM 663 C CA . TRP A 1 86 ? -9.747 -5.587 0.278 1.00 93.25 86 TRP A CA 1
ATOM 664 C C . TRP A 1 86 ? -10.375 -4.318 -0.325 1.00 93.25 86 TRP A C 1
ATOM 666 O O . TRP A 1 86 ? -11.600 -4.168 -0.347 1.00 93.25 86 TRP A O 1
ATOM 676 N N . LEU A 1 87 ? -9.543 -3.387 -0.806 1.00 92.94 87 LEU A N 1
ATOM 677 C CA . LEU A 1 87 ? -9.986 -2.076 -1.272 1.00 92.94 87 LEU A CA 1
ATOM 678 C C . LEU A 1 87 ? -10.606 -2.107 -2.674 1.00 92.94 87 LEU A C 1
ATOM 680 O O . LEU A 1 87 ? -11.604 -1.415 -2.892 1.00 92.94 87 LEU A O 1
ATOM 684 N N . LEU A 1 88 ? -10.001 -2.844 -3.608 1.00 92.44 88 LEU A N 1
ATOM 685 C CA . LEU A 1 88 ? -10.317 -2.801 -5.040 1.00 92.44 88 LEU A CA 1
ATOM 686 C C . LEU A 1 88 ? -11.055 -4.049 -5.534 1.00 92.44 88 LEU A C 1
ATOM 688 O O . LEU A 1 88 ? -11.936 -3.909 -6.374 1.00 92.44 88 LEU A O 1
ATOM 692 N N . LEU A 1 89 ? -10.746 -5.238 -5.006 1.00 90.94 89 LEU A N 1
ATOM 693 C CA . LEU A 1 89 ? -11.292 -6.501 -5.522 1.00 90.94 89 LEU A CA 1
ATOM 694 C C . LEU A 1 89 ? -12.475 -7.013 -4.694 1.00 90.94 89 LEU A C 1
ATOM 696 O O . LEU A 1 89 ? -13.520 -7.340 -5.247 1.00 90.94 89 LEU A O 1
ATOM 700 N N . ASP A 1 90 ? -12.350 -7.010 -3.368 1.00 87.19 90 ASP A N 1
ATOM 701 C CA . ASP A 1 90 ? -13.332 -7.634 -2.468 1.00 87.19 90 ASP A CA 1
ATOM 702 C C . ASP A 1 90 ? -14.530 -6.720 -2.158 1.00 87.19 90 ASP A C 1
ATOM 704 O O . ASP A 1 90 ? -15.439 -7.080 -1.409 1.00 87.19 90 ASP A O 1
ATOM 708 N N . GLY A 1 91 ? -14.533 -5.494 -2.686 1.00 82.88 91 GLY A N 1
ATOM 709 C CA . GLY A 1 91 ? -15.620 -4.538 -2.470 1.00 82.88 91 GLY A CA 1
ATOM 710 C C . GLY A 1 91 ? -15.698 -3.966 -1.048 1.00 82.88 91 GLY A C 1
ATOM 711 O O . GLY A 1 91 ? -16.725 -3.382 -0.698 1.00 82.88 91 GLY A O 1
ATOM 712 N N . ARG A 1 92 ? -14.618 -4.060 -0.256 1.00 88.81 92 ARG A N 1
ATOM 713 C CA . ARG A 1 92 ? -14.491 -3.536 1.122 1.00 88.81 92 ARG A CA 1
ATOM 714 C C . ARG A 1 92 ? -15.521 -4.144 2.085 1.00 88.81 92 ARG A C 1
ATOM 716 O O . ARG A 1 92 ? -16.362 -3.421 2.635 1.00 88.81 92 ARG A O 1
ATOM 723 N N . PRO A 1 93 ? -15.470 -5.464 2.324 1.00 82.88 93 PRO A N 1
ATOM 724 C CA . PRO A 1 93 ? -16.368 -6.129 3.262 1.00 82.88 93 PRO A CA 1
ATOM 725 C C . PRO A 1 93 ? -16.326 -5.468 4.647 1.00 82.88 93 PRO A C 1
ATOM 727 O O . PRO A 1 93 ? -15.262 -5.126 5.167 1.00 82.88 93 PRO A O 1
ATOM 730 N N . GLY A 1 94 ? -17.506 -5.289 5.245 1.00 79.06 94 GLY A N 1
ATOM 731 C CA . GLY A 1 94 ? -17.681 -4.614 6.536 1.00 79.06 94 GLY A CA 1
ATOM 732 C C . GLY A 1 94 ? -17.793 -3.088 6.453 1.00 79.06 94 GLY A C 1
ATOM 733 O O . GLY A 1 94 ? -18.098 -2.455 7.462 1.00 79.06 94 GLY A O 1
ATOM 734 N N . MET A 1 95 ? -17.606 -2.483 5.274 1.00 81.88 95 MET A N 1
ATOM 735 C CA . MET A 1 95 ? -17.825 -1.053 5.077 1.00 81.88 95 MET A CA 1
ATOM 736 C C . MET A 1 95 ? -19.235 -0.788 4.535 1.00 81.88 95 MET A C 1
ATOM 738 O O . MET A 1 95 ? -19.621 -1.301 3.486 1.00 81.88 95 MET A O 1
ATOM 742 N N . GLY A 1 96 ? -20.010 0.042 5.236 1.00 74.94 96 GLY A N 1
ATOM 743 C CA . GLY A 1 96 ? -21.300 0.513 4.731 1.00 74.94 96 GLY A CA 1
ATOM 744 C C . GLY A 1 96 ? -21.140 1.360 3.463 1.00 74.94 96 GLY A C 1
ATOM 745 O O . GLY A 1 96 ? -20.123 2.038 3.274 1.00 74.94 96 GLY A O 1
ATOM 746 N N . LYS A 1 97 ? -22.162 1.358 2.597 1.00 75.88 97 LYS A N 1
ATOM 747 C CA . LYS A 1 97 ? -22.214 2.271 1.446 1.00 75.88 97 LYS A CA 1
ATOM 748 C C . LYS A 1 97 ? -22.201 3.707 1.972 1.00 75.88 97 LYS A C 1
ATOM 750 O O . LYS A 1 97 ? -23.091 4.109 2.714 1.00 75.88 97 LYS A O 1
ATOM 755 N N . SER A 1 98 ? -21.166 4.465 1.625 1.00 71.50 98 SER A N 1
ATOM 756 C CA . SER A 1 98 ? -21.108 5.886 1.967 1.00 71.50 98 SER A CA 1
ATOM 757 C C . SER A 1 98 ? -21.993 6.677 1.000 1.00 71.50 98 SER A C 1
ATOM 759 O O . SER A 1 98 ? -21.930 6.403 -0.199 1.00 71.50 98 SER A O 1
ATOM 761 N N . PRO A 1 99 ? -22.779 7.656 1.475 1.00 70.56 99 PRO A N 1
ATOM 762 C CA . PRO A 1 99 ? -23.492 8.562 0.585 1.00 70.56 99 PRO A CA 1
ATOM 763 C C . PRO A 1 99 ? -22.496 9.433 -0.200 1.00 70.56 99 PRO A C 1
ATOM 765 O O . PRO A 1 99 ? -21.483 9.877 0.349 1.00 70.56 99 PRO A O 1
ATOM 768 N N . GLY A 1 100 ? -22.798 9.684 -1.476 1.00 79.06 100 GLY A N 1
ATOM 769 C CA . GLY A 1 100 ? -22.003 10.528 -2.375 1.00 79.06 100 GLY A CA 1
ATOM 770 C C . GLY A 1 100 ? -21.087 9.764 -3.336 1.00 79.06 100 GLY A C 1
ATOM 771 O O . GLY A 1 100 ? -21.086 8.535 -3.393 1.00 79.06 100 GLY A O 1
ATOM 772 N N . GLN A 1 101 ? -20.311 10.518 -4.120 1.00 80.19 101 GLN A N 1
ATOM 773 C CA . GLN A 1 101 ? -19.374 9.951 -5.089 1.00 80.19 101 GLN A CA 1
ATOM 774 C C . GLN A 1 101 ? -18.257 9.183 -4.360 1.00 80.19 101 GLN A C 1
ATOM 776 O O . GLN A 1 101 ? -17.636 9.734 -3.440 1.00 80.19 101 GLN A O 1
ATOM 781 N N . PRO A 1 102 ? -17.979 7.922 -4.741 1.00 83.12 102 PRO A N 1
ATOM 782 C CA . PRO A 1 102 ? -16.888 7.173 -4.142 1.00 83.12 102 PRO A CA 1
ATOM 783 C C . PRO A 1 102 ? -15.546 7.863 -4.436 1.00 83.12 102 PRO A C 1
ATOM 785 O O . PRO A 1 102 ? -15.358 8.407 -5.527 1.00 83.12 102 PRO A O 1
ATOM 788 N N . PRO A 1 103 ? -14.602 7.863 -3.478 1.00 87.06 103 PRO A N 1
ATOM 789 C CA . PRO A 1 103 ? -13.261 8.360 -3.742 1.00 87.06 103 PRO A CA 1
ATOM 790 C C . PRO A 1 103 ? -12.566 7.463 -4.771 1.00 87.06 103 PRO A C 1
ATOM 792 O O . PRO A 1 103 ? -12.848 6.269 -4.857 1.00 87.06 103 PRO A O 1
ATOM 795 N N . ASP A 1 104 ? -11.607 8.027 -5.501 1.00 91.12 104 ASP A N 1
ATOM 796 C CA . ASP A 1 104 ? -10.738 7.249 -6.382 1.00 91.12 104 ASP A CA 1
ATOM 797 C C . ASP A 1 104 ? -9.832 6.335 -5.546 1.00 91.12 104 ASP A C 1
ATOM 799 O O . ASP A 1 104 ? -8.843 6.769 -4.950 1.00 91.12 104 ASP A O 1
ATOM 803 N N . TYR A 1 105 ? -10.200 5.058 -5.471 1.00 92.25 105 TYR A N 1
ATOM 804 C CA . TYR A 1 105 ? -9.516 4.072 -4.646 1.00 92.25 105 TYR A CA 1
ATOM 805 C C . TYR A 1 105 ? -8.101 3.748 -5.135 1.00 92.25 105 TYR A C 1
ATOM 807 O O . TYR A 1 105 ? -7.238 3.463 -4.301 1.00 92.25 105 TYR A O 1
ATOM 815 N N . ARG A 1 106 ? -7.827 3.843 -6.443 1.00 94.12 106 ARG A N 1
ATOM 816 C CA . ARG A 1 106 ? -6.471 3.658 -6.980 1.00 94.12 106 ARG A CA 1
ATOM 817 C C . ARG A 1 106 ? -5.569 4.796 -6.511 1.00 94.12 106 ARG A C 1
ATOM 819 O O . ARG A 1 106 ? -4.463 4.551 -6.031 1.00 94.12 106 ARG A O 1
ATOM 826 N N . GLU A 1 107 ? -6.065 6.029 -6.541 1.00 93.31 107 GLU A N 1
ATOM 827 C CA . GLU A 1 107 ? -5.347 7.188 -5.997 1.00 93.31 107 GLU A CA 1
ATOM 828 C C . GLU A 1 107 ? -5.154 7.104 -4.476 1.00 93.31 107 GLU A C 1
ATOM 830 O O . GLU A 1 107 ? -4.077 7.432 -3.971 1.00 93.31 107 GLU A O 1
ATOM 835 N N . ILE A 1 108 ? -6.148 6.608 -3.728 1.00 94.38 108 ILE A N 1
ATOM 836 C CA . ILE A 1 108 ? -5.964 6.329 -2.295 1.00 94.38 108 ILE A CA 1
ATOM 837 C C . ILE A 1 108 ? -4.842 5.314 -2.084 1.00 94.38 108 ILE A C 1
ATOM 839 O O . ILE A 1 108 ? -3.980 5.532 -1.234 1.00 94.38 108 ILE A O 1
ATOM 843 N N . MET A 1 109 ? -4.813 4.236 -2.864 1.00 94.75 109 MET A N 1
ATOM 844 C CA . MET A 1 109 ? -3.783 3.211 -2.744 1.00 94.75 109 MET A CA 1
ATOM 845 C C . MET A 1 109 ? -2.383 3.761 -3.058 1.00 94.75 109 MET A C 1
ATOM 847 O O . MET A 1 109 ? -1.439 3.485 -2.315 1.00 94.75 109 MET A O 1
ATOM 851 N N . LYS A 1 110 ? -2.250 4.624 -4.077 1.00 95.38 110 LYS A N 1
ATOM 852 C CA . LYS A 1 110 ? -1.005 5.369 -4.344 1.00 95.38 110 LYS A CA 1
ATOM 853 C C . LYS A 1 110 ? -0.589 6.246 -3.158 1.00 95.38 110 LYS A C 1
ATOM 855 O O . LYS A 1 110 ? 0.596 6.304 -2.838 1.00 95.38 110 LYS A O 1
ATOM 860 N N . CYS A 1 111 ? -1.538 6.884 -2.469 1.00 94.62 111 CYS A N 1
ATOM 861 C CA . CYS A 1 111 ? -1.245 7.664 -1.262 1.00 94.62 111 CYS A CA 1
ATOM 862 C C . CYS A 1 111 ? -0.742 6.786 -0.106 1.00 94.62 111 CYS A C 1
ATOM 864 O O . CYS A 1 111 ? 0.214 7.170 0.565 1.00 94.62 111 CYS A O 1
ATOM 866 N N . VAL A 1 112 ? -1.317 5.594 0.105 1.00 95.50 112 VAL A N 1
ATOM 867 C CA . VAL A 1 112 ? -0.798 4.629 1.097 1.00 95.50 112 VAL A CA 1
ATOM 868 C C . VAL A 1 112 ? 0.634 4.217 0.745 1.00 95.50 112 VAL A C 1
ATOM 870 O O . VAL A 1 112 ? 1.517 4.273 1.599 1.00 95.50 112 VAL A O 1
ATOM 873 N N . ALA A 1 113 ? 0.886 3.877 -0.521 1.00 94.31 113 ALA A N 1
ATOM 874 C CA . ALA A 1 113 ? 2.218 3.547 -1.021 1.00 94.31 113 ALA A CA 1
ATOM 875 C C . ALA A 1 113 ? 3.229 4.686 -0.795 1.00 94.31 113 ALA A C 1
ATOM 877 O O . ALA A 1 113 ? 4.348 4.444 -0.337 1.00 94.31 113 ALA A O 1
ATOM 878 N N . ALA A 1 114 ? 2.828 5.933 -1.054 1.00 94.25 114 ALA A N 1
ATOM 879 C CA . ALA A 1 114 ? 3.654 7.109 -0.801 1.00 94.25 114 ALA A CA 1
ATOM 880 C C . ALA A 1 114 ? 3.985 7.283 0.690 1.00 94.25 114 ALA A C 1
ATOM 882 O O . ALA A 1 114 ? 5.143 7.542 1.029 1.00 94.25 114 ALA A O 1
ATOM 883 N N . CYS A 1 115 ? 3.017 7.057 1.587 1.00 93.00 115 CYS A N 1
ATOM 884 C CA . CYS A 1 115 ? 3.267 7.053 3.029 1.00 93.00 115 CYS A CA 1
ATOM 885 C C . CYS A 1 115 ? 4.292 5.983 3.434 1.00 93.00 115 CYS A C 1
ATOM 887 O O . CYS A 1 115 ? 5.223 6.301 4.165 1.00 93.00 115 CYS A O 1
ATOM 889 N N . LEU A 1 116 ? 4.176 4.746 2.937 1.00 92.56 116 LEU A N 1
ATOM 890 C CA . LEU A 1 116 ? 5.121 3.659 3.251 1.00 92.56 116 LEU A CA 1
ATOM 891 C C . LEU A 1 116 ? 6.566 4.005 2.855 1.00 92.56 116 LEU A C 1
ATOM 893 O O . LEU A 1 116 ? 7.521 3.752 3.600 1.00 92.56 116 LEU A O 1
ATOM 897 N N . VAL A 1 117 ? 6.733 4.618 1.681 1.00 91.00 117 VAL A N 1
ATOM 898 C CA . VAL A 1 117 ? 8.039 5.100 1.216 1.00 91.00 117 VAL A CA 1
ATOM 899 C C . VAL A 1 117 ? 8.551 6.233 2.109 1.00 91.00 117 VAL A C 1
ATOM 901 O O . VAL A 1 117 ? 9.723 6.222 2.484 1.00 91.00 117 VAL A O 1
ATOM 904 N N . GLU A 1 118 ? 7.697 7.187 2.484 1.00 90.38 118 GLU A N 1
ATOM 905 C CA . GLU A 1 118 ? 8.086 8.318 3.334 1.00 90.38 118 GLU A CA 1
ATOM 906 C C . GLU A 1 118 ? 8.472 7.884 4.758 1.00 90.38 118 GLU A C 1
ATOM 908 O O . GLU A 1 118 ? 9.473 8.372 5.285 1.00 90.38 118 GLU A O 1
ATOM 913 N N . ILE A 1 119 ? 7.759 6.919 5.356 1.00 89.06 119 ILE A N 1
ATOM 914 C CA . ILE A 1 119 ? 8.120 6.319 6.656 1.00 89.06 119 ILE A CA 1
ATOM 915 C C . ILE A 1 119 ? 9.536 5.742 6.583 1.00 89.06 119 ILE A C 1
ATOM 917 O O . ILE A 1 119 ? 10.402 6.117 7.375 1.00 89.06 119 ILE A O 1
ATOM 921 N N . THR A 1 120 ? 9.808 4.920 5.565 1.00 86.38 120 THR A N 1
ATOM 922 C CA . THR A 1 120 ? 11.132 4.305 5.370 1.00 86.38 120 THR A CA 1
ATOM 923 C C . THR A 1 120 ? 12.218 5.374 5.174 1.00 86.38 120 THR A C 1
ATOM 925 O O . THR A 1 120 ? 13.250 5.353 5.844 1.00 86.38 120 THR A O 1
ATOM 928 N N . LYS A 1 121 ? 11.965 6.390 4.332 1.00 84.62 121 LYS A N 1
ATOM 929 C CA . LYS A 1 121 ? 12.887 7.523 4.121 1.00 84.62 121 LYS A CA 1
ATOM 930 C C . LYS A 1 121 ? 13.182 8.285 5.419 1.00 84.62 121 LYS A C 1
ATOM 932 O O . LYS A 1 121 ? 14.278 8.823 5.589 1.00 84.62 121 LYS A O 1
ATOM 937 N N . ARG A 1 122 ? 12.207 8.426 6.321 1.00 84.06 122 ARG A N 1
ATOM 938 C CA . ARG A 1 122 ? 12.399 9.080 7.628 1.00 84.06 122 ARG A CA 1
ATOM 939 C C . ARG A 1 122 ? 13.259 8.227 8.557 1.00 84.06 122 ARG A C 1
ATOM 941 O O . ARG A 1 122 ? 14.142 8.777 9.213 1.00 84.06 122 ARG A O 1
ATOM 948 N N . GLU A 1 123 ? 13.052 6.915 8.589 1.00 82.06 123 GLU A N 1
ATOM 949 C CA . GLU A 1 123 ? 13.886 5.990 9.366 1.00 82.06 123 GLU A CA 1
ATOM 950 C C . GLU A 1 123 ? 15.347 6.004 8.907 1.00 82.06 123 GLU A C 1
ATOM 952 O O . GLU A 1 123 ? 16.253 6.102 9.737 1.00 82.06 123 GLU A O 1
ATOM 957 N N . ASP A 1 124 ? 15.588 5.986 7.597 1.00 79.31 124 ASP A N 1
ATOM 958 C CA . ASP A 1 124 ? 16.945 6.028 7.049 1.00 79.31 124 ASP A CA 1
ATOM 959 C C . ASP A 1 124 ? 17.635 7.360 7.366 1.00 79.31 124 ASP A C 1
ATOM 961 O O . ASP A 1 124 ? 18.786 7.380 7.810 1.00 79.31 124 ASP A O 1
ATOM 965 N N . ARG A 1 125 ? 16.912 8.486 7.256 1.00 79.94 125 ARG A N 1
ATOM 966 C CA . ARG A 1 125 ? 17.419 9.804 7.675 1.00 79.94 125 ARG A CA 1
ATOM 967 C C . ARG A 1 125 ? 17.794 9.833 9.156 1.00 79.94 125 ARG A C 1
ATOM 969 O O . ARG A 1 125 ? 18.848 10.370 9.484 1.00 7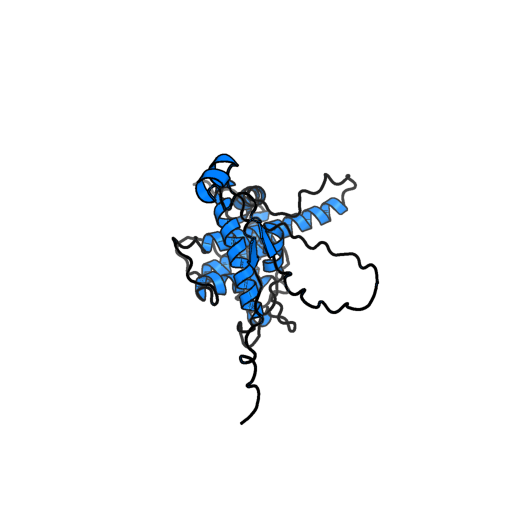9.94 125 ARG A O 1
ATOM 976 N N . LYS A 1 126 ? 16.993 9.229 10.042 1.00 77.19 126 LYS A N 1
ATOM 977 C CA . LYS A 1 126 ? 17.318 9.119 11.477 1.00 77.19 126 LYS A CA 1
ATOM 978 C C . LYS A 1 126 ? 18.587 8.291 11.706 1.00 77.19 126 LYS A C 1
ATOM 980 O O . LYS A 1 126 ? 19.474 8.736 12.430 1.00 77.19 126 LYS A O 1
ATOM 985 N N . LYS A 1 127 ? 18.720 7.133 11.049 1.00 74.62 127 LYS A N 1
ATOM 986 C CA . LYS A 1 127 ? 19.918 6.274 11.141 1.00 74.62 127 LYS A CA 1
ATOM 987 C C . LYS A 1 127 ? 21.185 6.984 10.661 1.00 74.62 127 LYS A C 1
ATOM 989 O O . LYS A 1 127 ? 22.242 6.810 11.261 1.00 74.62 127 LYS A O 1
ATOM 994 N N . HIS A 1 128 ? 21.094 7.776 9.592 1.00 64.75 128 HIS A N 1
ATOM 995 C CA . HIS A 1 128 ? 22.228 8.543 9.074 1.00 64.75 128 HIS A CA 1
ATOM 996 C C . HIS A 1 128 ? 22.555 9.773 9.928 1.00 64.75 128 HIS A C 1
ATOM 998 O O . HIS A 1 128 ? 23.732 10.039 10.152 1.00 64.75 128 HIS A O 1
ATOM 1004 N N . GLN A 1 129 ? 21.551 10.471 10.471 1.00 62.56 129 GLN A N 1
ATOM 1005 C CA . GLN A 1 129 ? 21.771 11.592 11.392 1.00 62.56 129 GLN A CA 1
ATOM 1006 C C . GLN A 1 129 ? 22.457 11.151 12.684 1.00 62.56 129 GLN A C 1
ATOM 1008 O O . GLN A 1 129 ? 23.363 11.836 13.136 1.00 62.56 129 GLN A O 1
ATOM 1013 N N . LEU A 1 130 ? 22.112 9.978 13.226 1.00 57.78 130 LEU A N 1
ATOM 1014 C CA . LEU A 1 130 ? 22.798 9.395 14.388 1.00 57.78 130 LEU A CA 1
ATOM 1015 C C . LEU A 1 130 ? 24.299 9.141 14.143 1.00 57.78 130 LEU A C 1
ATOM 1017 O O . LEU A 1 130 ? 25.064 9.056 15.099 1.00 57.78 130 LEU A O 1
ATOM 1021 N N . LYS A 1 131 ? 24.737 9.041 12.879 1.00 56.41 131 LYS A N 1
ATOM 1022 C CA . LYS A 1 131 ? 26.154 8.879 12.508 1.00 56.41 131 LYS A CA 1
ATOM 1023 C C . LYS A 1 131 ? 26.895 10.209 12.337 1.00 56.41 131 LYS A C 1
ATOM 1025 O O . LYS A 1 131 ? 28.121 10.225 12.370 1.00 56.41 131 LYS A O 1
ATOM 1030 N N . THR A 1 132 ? 26.184 11.321 12.167 1.00 54.38 132 THR A N 1
ATOM 1031 C CA . THR A 1 132 ? 26.760 12.667 12.027 1.00 54.38 132 THR A CA 1
ATOM 1032 C C . THR A 1 132 ? 26.538 13.468 13.307 1.00 54.38 132 THR A C 1
ATOM 1034 O O . THR A 1 132 ? 25.405 13.712 13.697 1.00 54.38 132 THR A O 1
ATOM 1037 N N . ARG A 1 133 ? 27.622 13.913 13.951 1.00 50.00 133 ARG A N 1
ATOM 1038 C CA . ARG A 1 133 ? 27.684 14.587 15.269 1.00 50.00 133 ARG A CA 1
ATOM 1039 C C . ARG A 1 133 ? 27.030 15.989 15.349 1.00 50.00 133 ARG A C 1
ATOM 1041 O O . ARG A 1 133 ? 27.458 16.815 16.148 1.00 50.00 133 ARG A O 1
ATOM 1048 N N . HIS A 1 134 ? 26.022 16.291 14.535 1.00 49.62 134 HIS A N 1
ATOM 1049 C CA . HIS A 1 134 ? 25.320 17.574 14.572 1.00 49.62 134 HIS A CA 1
ATOM 1050 C C . HIS A 1 134 ? 24.047 17.500 15.414 1.00 49.62 134 HIS A C 1
ATOM 1052 O O . HIS A 1 134 ? 23.292 16.531 15.356 1.00 49.62 134 HIS A O 1
ATOM 1058 N N . THR A 1 135 ? 23.822 18.550 16.206 1.00 46.03 135 THR A N 1
ATOM 1059 C CA . THR A 1 135 ? 22.667 18.690 17.091 1.00 46.03 135 THR A CA 1
ATOM 1060 C C . THR A 1 135 ? 21.359 18.544 16.306 1.00 46.03 135 THR A C 1
ATOM 1062 O O . THR A 1 135 ? 21.189 19.169 15.253 1.00 46.03 135 THR A O 1
ATOM 1065 N N . PRO A 1 136 ? 20.416 17.714 16.786 1.00 47.16 136 PRO A N 1
ATOM 1066 C CA . PRO A 1 136 ? 19.184 17.448 16.067 1.00 47.16 136 PRO A CA 1
ATOM 1067 C C . PRO A 1 136 ? 18.354 18.729 15.999 1.00 47.16 136 PRO A C 1
ATOM 1069 O O . PRO A 1 136 ? 17.893 19.261 17.011 1.00 47.16 136 PRO A O 1
ATOM 1072 N N . ARG A 1 137 ? 18.130 19.228 14.781 1.00 45.66 137 ARG A N 1
ATOM 1073 C CA . ARG A 1 137 ? 17.099 20.235 14.514 1.00 45.66 137 ARG A CA 1
ATOM 1074 C C . ARG A 1 137 ? 15.782 19.645 15.027 1.00 45.66 137 ARG A C 1
ATOM 1076 O O . ARG A 1 137 ? 15.445 18.538 14.608 1.00 45.66 137 ARG A O 1
ATOM 1083 N N . LYS A 1 138 ? 15.098 20.338 15.956 1.00 45.81 138 LYS A N 1
ATOM 1084 C CA . LYS A 1 138 ? 13.853 19.886 16.615 1.00 45.81 138 LYS A CA 1
ATOM 1085 C C . LYS A 1 138 ? 13.007 19.082 15.629 1.00 45.81 138 LYS A C 1
ATOM 1087 O O . LYS A 1 138 ? 12.551 19.630 14.625 1.00 45.81 138 LYS A O 1
ATOM 1092 N N . SER A 1 139 ? 12.892 17.781 15.904 1.00 50.12 139 SER A N 1
ATOM 1093 C CA . SER A 1 139 ? 12.189 16.800 15.081 1.00 50.12 139 SER A CA 1
ATOM 1094 C C . SER A 1 139 ? 10.886 17.408 14.572 1.00 50.12 139 SER A C 1
ATOM 1096 O O . SER A 1 139 ? 10.030 17.774 15.379 1.00 50.12 139 SER A O 1
ATOM 1098 N N . ARG A 1 140 ? 10.709 17.504 13.244 1.00 52.88 140 ARG A N 1
ATOM 1099 C CA . ARG A 1 140 ? 9.357 17.648 12.683 1.00 52.88 140 ARG A CA 1
ATOM 1100 C C . ARG A 1 140 ? 8.494 16.571 13.350 1.00 52.88 140 ARG A C 1
ATOM 1102 O O . ARG A 1 140 ? 8.975 15.451 13.556 1.00 52.88 140 ARG A O 1
ATOM 1109 N N . LYS A 1 141 ? 7.276 16.940 13.761 1.00 54.41 141 LYS A N 1
ATOM 1110 C CA . LYS A 1 141 ? 6.296 16.007 14.336 1.00 54.41 141 LYS A CA 1
ATOM 1111 C C . LYS A 1 141 ? 6.253 14.738 13.476 1.00 54.41 141 LYS A C 1
ATOM 1113 O O . LYS A 1 141 ? 6.430 14.820 12.261 1.00 54.41 141 LYS A O 1
ATOM 1118 N N . ALA A 1 142 ? 6.080 13.586 14.122 1.00 62.38 142 ALA A N 1
ATOM 1119 C CA . ALA A 1 142 ? 6.104 12.266 13.486 1.00 62.38 142 ALA A CA 1
ATOM 1120 C C . ALA A 1 142 ? 5.094 12.123 12.327 1.00 62.38 142 ALA A C 1
ATOM 1122 O O . ALA A 1 142 ? 5.209 11.215 11.507 1.00 62.38 142 ALA A O 1
ATOM 1123 N N . ASP A 1 143 ? 4.162 13.065 12.237 1.00 80.38 143 ASP A N 1
ATOM 1124 C CA . ASP A 1 143 ? 3.071 13.162 11.292 1.00 80.38 143 ASP A CA 1
ATOM 1125 C C . ASP A 1 143 ? 3.551 13.266 9.833 1.00 80.38 143 ASP A C 1
ATOM 1127 O O . ASP A 1 143 ? 4.440 14.054 9.485 1.00 80.38 143 ASP A O 1
ATOM 1131 N N . ILE A 1 144 ? 2.941 12.478 8.951 1.00 84.19 144 ILE A N 1
ATOM 1132 C CA . ILE A 1 144 ? 3.031 12.658 7.500 1.00 84.19 144 ILE A CA 1
ATOM 1133 C C . ILE A 1 144 ? 1.986 13.688 7.096 1.00 84.19 144 ILE A C 1
ATOM 1135 O O . ILE A 1 144 ? 0.780 13.495 7.267 1.00 84.19 144 ILE A O 1
ATOM 1139 N N . THR A 1 145 ? 2.461 14.799 6.548 1.00 87.94 145 THR A N 1
ATOM 1140 C CA . THR A 1 145 ? 1.623 15.895 6.075 1.00 87.94 145 THR A CA 1
ATOM 1141 C C . THR A 1 145 ? 1.410 15.810 4.565 1.00 87.94 145 THR A C 1
ATOM 1143 O O . THR A 1 145 ? 2.119 15.115 3.838 1.00 87.94 145 THR A O 1
ATOM 1146 N N . LYS A 1 146 ? 0.449 16.586 4.054 1.00 91.56 146 LYS A N 1
ATOM 1147 C CA . LYS A 1 146 ? 0.236 16.750 2.609 1.00 91.56 146 LYS A CA 1
ATOM 1148 C C . LYS A 1 146 ? 1.445 17.314 1.861 1.00 91.56 146 LYS A C 1
ATOM 1150 O O . LYS A 1 146 ? 1.583 17.063 0.669 1.00 91.56 146 LYS A O 1
ATOM 1155 N N . HIS A 1 147 ? 2.299 18.074 2.548 1.00 90.00 147 HIS A N 1
ATOM 1156 C CA . HIS A 1 147 ? 3.538 18.586 1.970 1.00 90.00 147 HIS A CA 1
ATOM 1157 C C . HIS A 1 147 ? 4.552 17.461 1.795 1.00 90.00 147 HIS A C 1
ATOM 1159 O O . HIS A 1 147 ? 5.117 17.336 0.721 1.00 90.00 147 HIS A O 1
ATOM 1165 N N . ASP A 1 148 ? 4.684 16.571 2.783 1.00 89.56 148 ASP A N 1
ATOM 1166 C CA . ASP A 1 148 ? 5.570 15.408 2.658 1.00 89.56 148 ASP A CA 1
ATOM 1167 C C . ASP A 1 148 ? 5.142 14.495 1.498 1.00 89.56 148 ASP A C 1
ATOM 1169 O O . ASP A 1 148 ? 5.983 14.027 0.735 1.00 89.56 148 ASP A O 1
ATOM 1173 N N . LEU A 1 149 ? 3.828 14.292 1.322 1.00 91.56 149 LEU A N 1
ATOM 1174 C CA . LEU A 1 149 ? 3.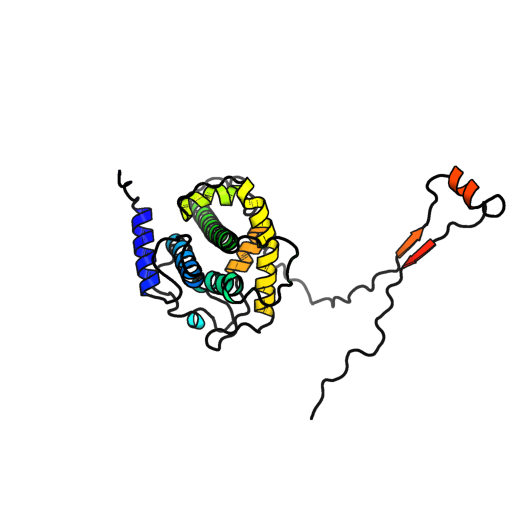292 13.557 0.172 1.00 91.56 149 LEU A CA 1
ATOM 1175 C C . LEU A 1 149 ? 3.570 14.268 -1.154 1.00 91.56 149 LEU A C 1
ATOM 1177 O O . LEU A 1 149 ? 3.987 13.625 -2.109 1.00 91.56 149 LEU A O 1
ATOM 1181 N N . SER A 1 150 ? 3.367 15.584 -1.206 1.00 92.06 150 SER A N 1
ATOM 1182 C CA . SER A 1 150 ? 3.668 16.409 -2.380 1.00 92.06 150 SER A CA 1
ATOM 1183 C C . SER A 1 150 ? 5.143 16.346 -2.772 1.00 92.06 150 SER A C 1
ATOM 1185 O O . SER A 1 150 ? 5.445 16.295 -3.961 1.00 92.06 150 SER A O 1
ATOM 1187 N N . ASP A 1 151 ? 6.042 16.333 -1.790 1.00 89.31 151 ASP A N 1
ATOM 1188 C CA . ASP A 1 151 ? 7.488 16.299 -2.003 1.00 89.31 151 ASP A CA 1
ATOM 1189 C C . ASP A 1 151 ? 7.954 14.909 -2.461 1.00 89.31 151 ASP A C 1
ATOM 1191 O O . ASP A 1 151 ? 8.843 14.794 -3.303 1.00 89.31 151 ASP A O 1
ATOM 1195 N N . CYS A 1 152 ? 7.358 13.830 -1.935 1.00 89.50 152 CYS A N 1
ATOM 1196 C CA . CYS A 1 152 ? 7.746 12.465 -2.292 1.00 89.50 152 CYS A CA 1
ATOM 1197 C C . CYS A 1 152 ? 7.057 11.935 -3.563 1.00 89.50 152 CYS A C 1
ATOM 1199 O O . CYS A 1 152 ? 7.553 10.977 -4.158 1.00 89.50 152 CYS A O 1
ATOM 1201 N N . TRP A 1 153 ? 5.952 12.542 -4.008 1.00 92.56 153 TRP A N 1
ATOM 1202 C CA . TRP A 1 153 ? 5.171 12.076 -5.162 1.00 92.56 153 TRP A CA 1
ATOM 1203 C C . TRP A 1 153 ? 5.968 11.988 -6.475 1.00 92.56 153 TRP A C 1
ATOM 1205 O O . TRP A 1 153 ? 5.927 10.922 -7.101 1.00 92.56 153 TRP A O 1
ATOM 1215 N N . PRO A 1 154 ? 6.735 13.023 -6.886 1.00 90.06 154 PRO A N 1
ATOM 1216 C CA . PRO A 1 154 ? 7.472 13.002 -8.151 1.00 90.06 154 PRO A CA 1
ATOM 1217 C C . PRO A 1 154 ? 8.537 11.922 -8.163 1.00 90.06 154 PRO A C 1
ATOM 1219 O O . PRO A 1 154 ? 8.720 11.243 -9.170 1.00 90.06 154 PRO A O 1
ATOM 1222 N N . ASP A 1 155 ? 9.183 11.701 -7.018 1.00 86.19 155 ASP A N 1
ATOM 1223 C CA . ASP A 1 155 ? 10.160 10.635 -6.890 1.00 86.19 155 ASP A CA 1
ATOM 1224 C C . ASP A 1 155 ? 9.534 9.286 -7.213 1.00 86.19 155 ASP A C 1
ATOM 1226 O O . ASP A 1 155 ? 10.205 8.470 -7.835 1.00 86.19 155 ASP A O 1
ATOM 1230 N N . ILE A 1 156 ? 8.308 9.030 -6.744 1.00 87.69 156 ILE A N 1
ATOM 1231 C CA . ILE A 1 156 ? 7.636 7.726 -6.778 1.00 87.69 156 ILE A CA 1
ATOM 1232 C C . ILE A 1 156 ? 6.965 7.491 -8.132 1.00 87.69 156 ILE A C 1
ATOM 1234 O O . ILE A 1 156 ? 7.210 6.448 -8.741 1.00 87.69 156 ILE A O 1
ATOM 1238 N N . PHE A 1 157 ? 6.178 8.459 -8.599 1.00 90.06 157 PHE A N 1
ATOM 1239 C CA . PHE A 1 157 ? 5.278 8.323 -9.747 1.00 90.06 157 PHE A CA 1
ATOM 1240 C C . PHE A 1 157 ? 5.695 9.140 -10.975 1.00 90.06 157 PHE A C 1
ATOM 1242 O O . PHE A 1 157 ? 4.977 9.124 -11.967 1.00 90.06 157 PHE A O 1
ATOM 1249 N N . ASN A 1 158 ? 6.831 9.850 -10.931 1.00 86.56 158 ASN A N 1
ATOM 1250 C CA . ASN A 1 158 ? 7.284 10.763 -11.992 1.00 86.56 158 ASN A CA 1
ATOM 1251 C C . ASN A 1 158 ? 6.247 11.844 -12.354 1.00 86.56 158 ASN A C 1
ATOM 1253 O O . ASN A 1 158 ? 6.218 12.345 -13.474 1.00 86.56 158 ASN A O 1
ATOM 1257 N N . GLU A 1 159 ? 5.402 12.216 -11.394 1.00 89.31 159 GLU A N 1
ATOM 1258 C CA . GLU A 1 159 ? 4.350 13.214 -11.555 1.00 89.31 159 GLU A CA 1
ATOM 1259 C C . GLU A 1 159 ? 4.432 14.232 -10.414 1.00 89.31 159 GLU A C 1
ATOM 1261 O O . GLU A 1 159 ? 4.673 13.868 -9.267 1.00 89.31 159 GLU A O 1
ATOM 1266 N N . ALA A 1 160 ? 4.211 15.515 -10.697 1.00 91.88 160 ALA A N 1
ATOM 1267 C CA . ALA A 1 160 ? 4.095 16.530 -9.656 1.00 91.88 160 ALA A CA 1
ATOM 1268 C C . ALA A 1 160 ? 2.629 16.727 -9.255 1.00 91.88 160 ALA A C 1
ATOM 1270 O O . ALA A 1 160 ? 1.760 16.937 -10.101 1.00 91.88 160 ALA A O 1
ATOM 1271 N N . ARG A 1 161 ? 2.348 16.707 -7.948 1.00 92.69 161 ARG A N 1
ATOM 1272 C CA . ARG A 1 161 ? 1.015 16.985 -7.396 1.00 92.69 161 ARG A CA 1
ATOM 1273 C C . ARG A 1 161 ? 1.122 18.046 -6.310 1.00 92.69 161 ARG A C 1
ATOM 1275 O O . ARG A 1 161 ? 1.955 17.890 -5.427 1.00 92.69 161 ARG A O 1
ATOM 1282 N N . PRO A 1 162 ? 0.293 19.104 -6.333 1.00 91.94 162 PRO A N 1
ATOM 1283 C CA . PRO A 1 162 ? 0.345 20.138 -5.309 1.00 91.94 162 PRO A CA 1
ATOM 1284 C C . PRO A 1 162 ? -0.239 19.633 -3.976 1.00 91.94 162 PRO A C 1
ATOM 1286 O O . PRO A 1 162 ? -1.164 18.817 -3.994 1.00 91.94 162 PRO A O 1
ATOM 1289 N N . PRO A 1 163 ? 0.164 20.194 -2.819 1.00 92.75 163 PRO A N 1
ATOM 1290 C CA . PRO A 1 163 ? -0.283 19.730 -1.500 1.00 92.75 163 PRO A CA 1
ATOM 1291 C C . PRO A 1 163 ? -1.811 19.664 -1.329 1.00 92.75 163 PRO A C 1
ATOM 1293 O O . PRO A 1 163 ? -2.333 18.734 -0.719 1.00 92.75 163 PRO A O 1
ATOM 1296 N N . ARG A 1 164 ? -2.549 20.616 -1.922 1.00 92.12 164 ARG A N 1
ATOM 1297 C CA . ARG A 1 164 ? -4.027 20.671 -1.900 1.00 92.12 164 ARG A CA 1
ATOM 1298 C C . ARG A 1 164 ? -4.711 19.426 -2.477 1.00 92.12 164 ARG A C 1
ATOM 1300 O O . ARG A 1 164 ? -5.847 19.130 -2.125 1.00 92.12 164 ARG A O 1
ATOM 1307 N N . PHE A 1 165 ? -4.027 18.685 -3.350 1.00 91.44 165 PHE A N 1
ATOM 1308 C CA . PHE A 1 165 ? -4.547 17.444 -3.919 1.00 91.44 165 PHE A CA 1
ATOM 1309 C C . PHE A 1 165 ? -4.772 16.379 -2.836 1.00 91.44 165 PHE A C 1
ATOM 1311 O O . PHE A 1 165 ? -5.732 15.614 -2.905 1.00 91.44 165 PHE A O 1
ATOM 1318 N N . PHE A 1 166 ? -3.937 16.362 -1.793 1.00 93.12 166 PHE A N 1
ATOM 1319 C CA . PHE A 1 166 ? -3.916 15.291 -0.798 1.00 93.12 166 PHE A CA 1
ATOM 1320 C C . PHE A 1 166 ? -4.906 15.470 0.354 1.00 93.12 166 PHE A C 1
ATOM 1322 O O . PHE A 1 166 ? -5.157 14.505 1.070 1.00 93.12 166 PHE A O 1
ATOM 1329 N N . ASP A 1 167 ? -5.512 16.648 0.533 1.00 89.50 167 ASP A N 1
ATOM 1330 C CA . ASP A 1 167 ? -6.406 16.923 1.671 1.00 89.50 167 ASP A CA 1
ATOM 1331 C C . ASP A 1 167 ? -7.574 15.915 1.746 1.00 89.50 167 ASP A C 1
ATOM 1333 O O . ASP A 1 167 ? -7.813 15.271 2.774 1.00 89.50 167 ASP A O 1
ATOM 1337 N N . SER A 1 168 ? -8.260 15.697 0.620 1.00 88.75 168 SER A N 1
ATOM 1338 C CA . SER A 1 168 ? -9.374 14.740 0.522 1.00 88.75 168 SER A CA 1
ATOM 1339 C C . SER A 1 168 ? -8.923 13.274 0.597 1.00 88.75 168 SER A C 1
ATOM 1341 O O . SER A 1 168 ? -9.641 12.427 1.142 1.00 88.75 168 SER A O 1
ATOM 1343 N N . ARG A 1 169 ? -7.723 12.962 0.094 1.00 92.69 169 ARG A N 1
ATOM 1344 C CA . ARG A 1 169 ? -7.172 11.600 0.109 1.00 92.69 169 ARG A CA 1
ATOM 1345 C C . ARG A 1 169 ? -6.726 11.195 1.507 1.00 92.69 169 ARG A C 1
ATOM 1347 O O . ARG A 1 169 ? -7.103 10.123 1.965 1.00 92.69 169 ARG A O 1
ATOM 1354 N N . LEU A 1 170 ? -6.059 12.086 2.238 1.00 92.06 170 LEU A N 1
ATOM 1355 C CA . LEU A 1 170 ? -5.718 11.882 3.646 1.00 92.06 170 LEU A CA 1
ATOM 1356 C C . LEU A 1 170 ? -6.973 11.682 4.505 1.00 92.06 170 LEU A C 1
ATOM 1358 O O . LEU A 1 170 ? -7.005 10.785 5.346 1.00 92.06 170 LEU A O 1
ATOM 1362 N N . LYS A 1 171 ? -8.042 12.457 4.268 1.00 90.44 171 LYS A N 1
ATOM 1363 C CA . LYS A 1 171 ? -9.335 12.243 4.943 1.00 90.44 171 LYS A CA 1
ATOM 1364 C C . LYS A 1 171 ? -9.911 10.855 4.643 1.00 90.44 171 LYS A C 1
ATOM 1366 O O . LYS A 1 171 ? -10.393 10.182 5.551 1.00 90.44 171 LYS A O 1
ATOM 1371 N N . SER A 1 172 ? -9.821 10.409 3.393 1.00 91.62 172 SER A N 1
ATOM 1372 C CA . SER A 1 172 ? -10.291 9.083 2.979 1.00 91.62 172 SER A CA 1
ATOM 1373 C C . SER A 1 172 ? -9.452 7.956 3.585 1.00 91.62 172 SER A C 1
ATOM 1375 O O . SER A 1 172 ? -10.022 6.992 4.089 1.00 91.62 172 SER A O 1
ATOM 1377 N N . MET A 1 173 ? -8.124 8.095 3.625 1.00 93.06 173 MET A N 1
ATOM 1378 C CA . MET A 1 173 ? -7.218 7.140 4.275 1.00 93.06 173 MET A CA 1
ATOM 1379 C C . MET A 1 173 ? -7.534 6.990 5.765 1.00 93.06 173 MET A C 1
ATOM 1381 O O . MET A 1 173 ? -7.687 5.870 6.242 1.00 93.06 173 MET A O 1
ATOM 1385 N N . ARG A 1 174 ? -7.744 8.100 6.487 1.00 91.69 174 ARG A N 1
ATOM 1386 C CA . ARG A 1 174 ? -8.133 8.069 7.911 1.00 91.69 174 ARG A CA 1
ATOM 1387 C C . ARG A 1 174 ? -9.446 7.325 8.173 1.00 91.69 174 ARG A C 1
ATOM 1389 O O . ARG A 1 174 ? -9.666 6.889 9.293 1.00 91.69 174 ARG A O 1
ATOM 1396 N N . ARG A 1 175 ? -10.307 7.169 7.162 1.00 90.62 175 ARG A N 1
ATOM 1397 C CA . ARG A 1 175 ? -11.540 6.370 7.240 1.00 90.62 175 ARG A CA 1
ATOM 1398 C C . ARG A 1 175 ? -11.332 4.918 6.798 1.00 90.62 175 ARG A C 1
ATOM 1400 O O . ARG A 1 175 ? -11.903 4.015 7.397 1.00 90.62 175 ARG A O 1
ATOM 1407 N N . LEU A 1 176 ? -10.553 4.696 5.740 1.00 92.31 176 LEU A N 1
ATOM 1408 C CA . LEU A 1 176 ? -10.380 3.383 5.110 1.00 92.31 176 LEU A CA 1
ATOM 1409 C C . LEU A 1 176 ? -9.413 2.477 5.876 1.00 92.31 176 LEU A C 1
ATOM 1411 O O . LEU A 1 176 ? -9.706 1.296 6.037 1.00 92.31 176 LEU A O 1
ATOM 1415 N N . LEU A 1 177 ? -8.295 3.013 6.373 1.00 93.50 177 LEU A N 1
ATOM 1416 C CA . LEU A 1 177 ? -7.285 2.204 7.061 1.00 93.50 177 LEU A CA 1
ATOM 1417 C C . LEU A 1 177 ? -7.823 1.565 8.354 1.00 93.50 177 LEU A C 1
ATOM 1419 O O . LEU A 1 177 ? -7.650 0.357 8.510 1.00 93.50 177 LEU A O 1
ATOM 1423 N N . PRO A 1 178 ? -8.548 2.281 9.243 1.00 92.38 178 PRO A N 1
ATOM 1424 C CA . PRO A 1 178 ? -9.141 1.644 10.420 1.00 92.38 178 PRO A CA 1
ATOM 1425 C C . PRO A 1 178 ? -10.172 0.569 10.061 1.00 92.38 178 PRO A C 1
ATOM 1427 O O . PRO A 1 178 ? -10.241 -0.457 10.730 1.00 92.38 178 PRO A O 1
ATOM 1430 N N . ALA A 1 179 ? -10.956 0.780 8.996 1.00 91.44 179 ALA A N 1
ATOM 1431 C CA . ALA A 1 179 ? -11.951 -0.190 8.544 1.00 91.44 179 ALA A CA 1
ATOM 1432 C C . ALA A 1 179 ? -11.295 -1.488 8.049 1.00 91.44 179 ALA A C 1
ATOM 1434 O O . ALA A 1 179 ? -11.737 -2.577 8.411 1.00 91.44 179 ALA A O 1
ATOM 1435 N N . TYR A 1 180 ? -10.203 -1.378 7.291 1.00 93.12 180 TYR A N 1
ATOM 1436 C CA . TYR A 1 180 ? -9.402 -2.529 6.880 1.00 93.12 180 TYR A CA 1
ATOM 1437 C C . TYR A 1 180 ? -8.801 -3.274 8.080 1.00 93.12 180 TYR A C 1
ATOM 1439 O O . TYR A 1 180 ? -8.919 -4.493 8.184 1.00 93.12 180 TYR A O 1
ATOM 1447 N N . LEU A 1 181 ? -8.207 -2.553 9.033 1.00 92.06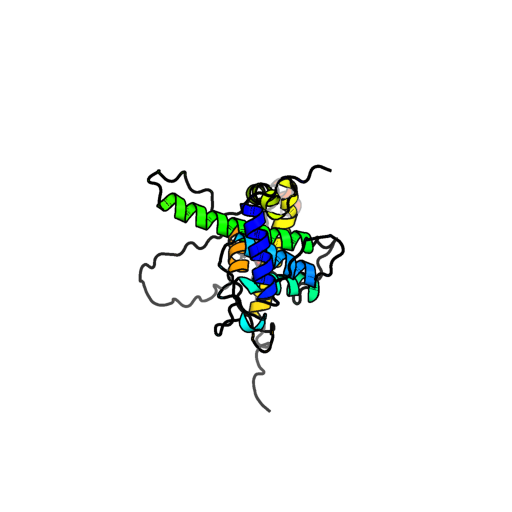 181 LEU A N 1
ATOM 1448 C CA . LEU A 1 181 ? -7.608 -3.165 10.223 1.00 92.06 181 LEU A CA 1
ATOM 1449 C C . LEU A 1 181 ? -8.663 -3.860 11.103 1.00 92.06 181 LEU A C 1
ATOM 1451 O O . LEU A 1 181 ? -8.430 -4.958 11.608 1.00 92.06 181 LEU A O 1
ATOM 1455 N N . ALA A 1 182 ? -9.856 -3.274 11.236 1.00 90.38 182 ALA A N 1
ATOM 1456 C CA . ALA A 1 182 ? -10.992 -3.915 11.897 1.00 90.38 182 ALA A CA 1
ATOM 1457 C C . ALA A 1 182 ? -11.461 -5.175 11.148 1.00 90.38 182 ALA A C 1
ATOM 1459 O O . ALA A 1 182 ? -11.790 -6.184 11.775 1.00 90.38 182 ALA A O 1
ATOM 1460 N N . HIS A 1 183 ? -11.446 -5.146 9.812 1.00 89.44 183 HIS A N 1
ATOM 1461 C CA . HIS A 1 183 ? -11.770 -6.303 8.987 1.00 89.44 183 HIS A CA 1
ATOM 1462 C C . HIS A 1 183 ? -10.786 -7.462 9.211 1.00 89.44 183 HIS A C 1
ATOM 1464 O O . HIS A 1 183 ? -11.233 -8.586 9.446 1.00 89.44 183 HIS A O 1
ATOM 1470 N N . LEU A 1 184 ? -9.476 -7.200 9.263 1.00 88.88 184 LEU A N 1
ATOM 1471 C CA . LEU A 1 184 ? -8.474 -8.216 9.621 1.00 88.88 184 LEU A CA 1
ATOM 1472 C C . LEU A 1 184 ? -8.718 -8.793 11.026 1.00 88.88 184 LEU A C 1
ATOM 1474 O O . LEU A 1 184 ? -8.716 -10.010 11.224 1.00 88.88 184 LEU A O 1
ATOM 1478 N N . ASN A 1 185 ? -9.012 -7.930 12.002 1.00 85.62 185 ASN A N 1
ATOM 1479 C CA . ASN A 1 185 ? -9.282 -8.341 13.384 1.00 85.62 185 ASN A CA 1
ATOM 1480 C C . ASN A 1 185 ? -10.536 -9.211 13.535 1.00 85.62 185 ASN A C 1
ATOM 1482 O O . ASN A 1 185 ? -10.625 -9.990 14.483 1.00 85.62 185 ASN A O 1
ATOM 1486 N N . SER A 1 186 ? -11.474 -9.149 12.585 1.00 82.50 186 SER A N 1
ATOM 1487 C CA . SER A 1 186 ? -12.655 -10.019 12.576 1.00 82.50 186 SER A CA 1
ATOM 1488 C C . SER A 1 186 ? -12.327 -11.506 12.352 1.00 82.50 186 SER A C 1
ATOM 1490 O O . SER A 1 186 ? -13.217 -12.342 12.488 1.00 82.50 186 SER A O 1
ATOM 1492 N N . ARG A 1 187 ? -11.065 -11.849 12.028 1.00 72.88 187 ARG A N 1
ATOM 1493 C CA . ARG A 1 187 ? -10.552 -13.213 11.758 1.00 72.88 187 ARG A CA 1
ATOM 1494 C C . ARG A 1 187 ? -11.227 -13.938 10.590 1.00 72.88 187 ARG A C 1
ATOM 1496 O O . ARG A 1 187 ? -11.011 -15.132 10.412 1.00 72.88 187 ARG A O 1
ATOM 1503 N N . LYS A 1 188 ? -12.011 -13.226 9.780 1.00 73.38 188 LYS A N 1
ATOM 1504 C CA . LYS A 1 188 ? -12.695 -13.773 8.599 1.00 73.38 188 LYS A CA 1
ATOM 1505 C C . LYS A 1 188 ? -11.821 -13.776 7.342 1.00 73.38 188 LYS A C 1
ATOM 1507 O O . LYS A 1 188 ? -12.222 -14.335 6.330 1.00 73.38 188 LYS A O 1
ATOM 1512 N N . VAL A 1 189 ? -10.640 -13.160 7.401 1.00 76.94 189 VAL A N 1
ATOM 1513 C CA . VAL A 1 189 ? -9.729 -13.032 6.259 1.00 76.94 189 VAL A CA 1
ATOM 1514 C C . VAL A 1 189 ? -8.797 -14.230 6.205 1.00 76.94 189 VAL A C 1
ATOM 1516 O O . VAL A 1 189 ? -7.971 -14.418 7.103 1.00 76.94 189 VAL A O 1
ATOM 1519 N N . MET A 1 190 ? -8.929 -15.038 5.154 1.00 78.88 190 MET A N 1
ATOM 1520 C CA . MET A 1 190 ? -8.099 -16.215 4.918 1.00 78.88 190 MET A CA 1
ATOM 1521 C C . MET A 1 190 ? -7.481 -16.162 3.524 1.00 78.88 190 MET A C 1
ATOM 1523 O O . MET A 1 190 ? -8.190 -16.007 2.536 1.00 78.88 190 MET A O 1
ATOM 1527 N N . HIS A 1 191 ? -6.168 -16.368 3.440 1.00 76.75 191 HIS A N 1
ATOM 1528 C CA . HIS A 1 191 ? -5.460 -16.525 2.169 1.00 76.75 191 HIS A CA 1
ATOM 1529 C C . HIS A 1 191 ? -4.634 -17.808 2.205 1.00 76.75 191 HIS A C 1
ATOM 1531 O O . HIS A 1 191 ? -3.800 -17.995 3.092 1.00 76.75 191 HIS A O 1
ATOM 1537 N N . GLY A 1 192 ? -4.891 -18.717 1.259 1.00 71.25 192 GLY A N 1
ATOM 1538 C CA . GLY A 1 192 ? -4.216 -20.019 1.199 1.00 71.25 192 GLY A CA 1
ATOM 1539 C C . GLY A 1 192 ? -4.321 -20.815 2.505 1.00 71.25 192 GLY A C 1
ATOM 1540 O O . GLY A 1 192 ? -3.327 -21.363 2.971 1.00 71.25 192 GLY A O 1
ATOM 1541 N N . GLY A 1 193 ? -5.495 -20.797 3.148 1.00 76.31 193 GLY A N 1
ATOM 1542 C CA . GLY A 1 193 ? -5.745 -21.497 4.414 1.00 76.31 193 GLY A CA 1
ATOM 1543 C C . GLY A 1 193 ? -5.200 -20.809 5.674 1.00 76.31 193 GLY A C 1
ATOM 1544 O O . GLY A 1 193 ? -5.466 -21.282 6.775 1.00 76.31 193 GLY A O 1
ATOM 1545 N N . LYS A 1 194 ? -4.481 -19.683 5.555 1.00 82.88 194 LYS A N 1
ATOM 1546 C CA . LYS A 1 194 ? -3.939 -18.941 6.704 1.00 82.88 194 LYS A CA 1
ATOM 1547 C C . LYS A 1 194 ? -4.755 -17.692 7.006 1.00 82.88 194 LYS A C 1
ATOM 1549 O O . LYS A 1 194 ? -5.065 -16.913 6.107 1.00 82.88 194 LYS A O 1
ATOM 1554 N N . THR A 1 195 ? -5.058 -17.480 8.284 1.00 86.62 195 THR A N 1
ATOM 1555 C CA . THR A 1 195 ? -5.739 -16.270 8.760 1.00 86.62 195 THR A CA 1
ATOM 1556 C C . THR A 1 195 ? -4.751 -15.121 8.923 1.00 86.62 195 THR A C 1
ATOM 1558 O O . THR A 1 195 ? -3.705 -15.297 9.548 1.00 86.62 195 THR A O 1
ATOM 1561 N N . VAL A 1 196 ? -5.118 -13.933 8.443 1.00 87.69 196 VAL A N 1
ATOM 1562 C CA . VAL A 1 196 ? -4.379 -12.689 8.706 1.00 87.69 196 VAL A CA 1
ATOM 1563 C C . VAL A 1 196 ? -5.157 -11.847 9.699 1.00 87.69 196 VAL A C 1
ATOM 1565 O O . VAL A 1 196 ? -6.337 -11.579 9.493 1.00 87.69 196 VAL A O 1
ATOM 1568 N N . THR A 1 197 ? -4.495 -11.412 10.768 1.00 87.50 197 THR A N 1
ATOM 1569 C CA . THR A 1 197 ? -5.103 -10.516 11.763 1.00 87.50 197 THR A CA 1
ATOM 1570 C C . THR A 1 197 ? -4.317 -9.232 11.978 1.00 87.50 197 THR A C 1
ATOM 1572 O O . THR A 1 197 ? -4.863 -8.290 12.535 1.00 87.50 197 THR A O 1
ATOM 1575 N N . LYS A 1 198 ? -3.048 -9.171 11.556 1.00 89.19 198 LYS A N 1
ATOM 1576 C CA . LYS A 1 198 ? -2.184 -8.004 11.777 1.00 89.19 198 LYS A CA 1
ATOM 1577 C C . LYS A 1 198 ? -1.549 -7.523 10.474 1.00 89.19 198 LYS A C 1
ATOM 1579 O O . LYS A 1 198 ? -1.076 -8.337 9.682 1.00 89.19 198 LYS A O 1
ATOM 1584 N N . SER A 1 199 ? -1.507 -6.201 10.311 1.00 91.50 199 SER A N 1
ATOM 1585 C CA . SER A 1 199 ? -0.860 -5.490 9.201 1.00 91.50 199 SER A CA 1
ATOM 1586 C C . SER A 1 199 ? -0.041 -4.312 9.767 1.00 91.50 199 SER A C 1
ATOM 1588 O O . SER A 1 199 ? -0.557 -3.192 9.838 1.00 91.50 199 SER A O 1
ATOM 1590 N N . PRO A 1 200 ? 1.183 -4.570 10.272 1.00 89.50 200 PRO A N 1
ATOM 1591 C CA . PRO A 1 200 ? 2.007 -3.566 10.950 1.00 89.50 200 PRO A CA 1
ATOM 1592 C C . PRO A 1 200 ? 2.355 -2.331 10.114 1.00 89.50 200 PRO A C 1
ATOM 1594 O O . PRO A 1 200 ? 2.313 -1.215 10.624 1.00 89.50 200 PRO A O 1
ATOM 1597 N N . GLU A 1 201 ? 2.685 -2.487 8.835 1.00 91.44 201 GLU A N 1
ATOM 1598 C CA . GLU A 1 201 ? 3.035 -1.365 7.960 1.00 91.44 201 GLU A CA 1
ATOM 1599 C C . GLU A 1 201 ? 1.816 -0.473 7.687 1.00 91.44 201 GLU A C 1
ATOM 1601 O O . GLU A 1 201 ? 1.915 0.754 7.722 1.00 91.44 201 GLU A O 1
ATOM 1606 N N . ILE A 1 202 ? 0.638 -1.067 7.476 1.00 93.38 202 ILE A N 1
ATOM 1607 C CA . ILE A 1 202 ? -0.607 -0.304 7.303 1.00 93.38 202 ILE A CA 1
ATOM 1608 C C . ILE A 1 202 ? -1.013 0.406 8.603 1.00 93.38 202 ILE A C 1
ATOM 1610 O O . ILE A 1 202 ? -1.468 1.554 8.563 1.00 93.38 202 ILE A O 1
ATOM 1614 N N . GLN A 1 203 ? -0.801 -0.239 9.752 1.00 92.81 203 GLN A N 1
ATOM 1615 C CA . GLN A 1 203 ? -0.965 0.380 11.068 1.00 92.81 203 GLN A CA 1
ATOM 1616 C C . GLN A 1 203 ? -0.019 1.582 11.234 1.00 92.81 203 GLN A C 1
ATOM 1618 O O . GLN A 1 203 ? -0.473 2.668 11.593 1.00 92.81 203 GLN A O 1
ATOM 1623 N N . ALA A 1 204 ? 1.257 1.439 10.867 1.00 90.19 204 ALA A N 1
ATOM 1624 C CA . ALA A 1 204 ? 2.231 2.527 10.914 1.00 90.19 204 ALA A CA 1
ATOM 1625 C C . ALA A 1 204 ? 1.834 3.706 10.007 1.00 90.19 204 ALA A C 1
ATOM 1627 O O . ALA A 1 204 ? 2.000 4.867 10.385 1.00 90.19 204 ALA A O 1
ATOM 1628 N N . VAL A 1 205 ? 1.248 3.445 8.829 1.00 92.19 205 VAL A N 1
ATOM 1629 C CA . VAL A 1 205 ? 0.691 4.509 7.974 1.00 92.19 205 VAL A CA 1
ATOM 1630 C C . VAL A 1 205 ? -0.450 5.241 8.675 1.00 92.19 205 VAL A C 1
ATOM 1632 O O . VAL A 1 205 ? -0.490 6.472 8.634 1.00 92.19 205 VAL A O 1
ATOM 1635 N N . LEU A 1 206 ? -1.374 4.517 9.313 1.00 92.69 206 LEU A N 1
ATOM 1636 C CA . LEU A 1 206 ? -2.486 5.123 10.046 1.00 92.69 206 LEU A CA 1
ATOM 1637 C C . LEU A 1 206 ? -1.980 6.019 11.186 1.00 92.69 206 LEU A C 1
ATOM 1639 O O . LEU A 1 206 ? -2.434 7.158 11.328 1.00 92.69 206 LEU A O 1
ATOM 1643 N N . GLU A 1 207 ? -1.023 5.538 11.968 1.00 90.12 207 GLU A N 1
ATOM 1644 C CA . GLU A 1 207 ? -0.394 6.298 13.053 1.00 90.12 207 GLU A CA 1
ATOM 1645 C C . GLU A 1 207 ? 0.299 7.554 12.522 1.00 90.12 207 GLU A C 1
ATOM 1647 O O . GLU A 1 207 ? 0.063 8.660 13.017 1.00 90.12 207 GLU A O 1
ATOM 1652 N N . ALA A 1 208 ? 1.049 7.417 11.427 1.00 88.06 208 ALA A N 1
ATOM 1653 C CA . ALA A 1 208 ? 1.760 8.521 10.802 1.00 88.06 208 ALA A CA 1
ATOM 1654 C C . ALA A 1 208 ? 0.820 9.609 10.251 1.00 88.06 208 ALA A C 1
ATOM 1656 O O . ALA A 1 208 ? 1.142 10.788 10.334 1.00 88.06 208 ALA A O 1
ATOM 1657 N N . ILE A 1 209 ? -0.357 9.278 9.709 1.00 89.44 209 ILE A N 1
ATOM 1658 C CA . ILE A 1 209 ? -1.295 10.299 9.184 1.00 89.44 209 ILE A CA 1
ATOM 1659 C C . ILE A 1 209 ? -2.245 10.878 10.244 1.00 89.44 209 ILE A C 1
ATOM 1661 O O . ILE A 1 209 ? -2.940 11.870 9.975 1.00 89.44 209 ILE A O 1
ATOM 1665 N N . THR A 1 210 ? -2.345 10.234 11.409 1.00 85.56 210 THR A N 1
ATOM 1666 C CA . THR A 1 210 ? -3.169 10.685 12.545 1.00 85.56 210 THR A CA 1
ATOM 1667 C C . THR A 1 210 ? -2.358 11.407 13.616 1.00 85.56 210 THR A C 1
ATOM 1669 O O . THR A 1 210 ? -2.955 12.043 14.481 1.00 85.56 210 THR A O 1
ATOM 1672 N N . GLY A 1 211 ? -1.026 11.336 13.550 1.00 69.81 211 GLY A N 1
ATOM 1673 C CA . GLY A 1 211 ? -0.122 11.958 14.517 1.00 69.81 211 GLY A CA 1
ATOM 1674 C C . GLY A 1 211 ? -0.087 11.254 15.873 1.00 69.81 211 GLY A C 1
ATOM 1675 O O . GLY A 1 211 ? 0.463 11.778 16.839 1.00 69.81 211 GLY A O 1
ATOM 1676 N N . LYS A 1 212 ? -0.657 10.047 15.952 1.00 58.28 212 LYS A N 1
ATOM 1677 C CA . LYS A 1 212 ? -0.554 9.153 17.105 1.00 58.28 212 LYS A CA 1
ATOM 1678 C C . LYS A 1 212 ? 0.618 8.206 16.879 1.00 58.28 212 LYS A C 1
ATOM 1680 O O . LYS A 1 212 ? 0.413 7.018 16.680 1.00 58.28 212 LYS A O 1
ATOM 1685 N N . ALA A 1 213 ? 1.835 8.737 16.821 1.00 47.94 213 ALA A N 1
ATOM 1686 C CA . ALA A 1 213 ? 3.005 7.873 16.887 1.00 47.94 213 ALA A CA 1
ATOM 1687 C C . ALA A 1 213 ? 3.118 7.325 18.312 1.00 47.94 213 ALA A C 1
ATOM 1689 O O . ALA A 1 213 ? 2.964 8.085 19.271 1.00 47.94 213 ALA A O 1
ATOM 1690 N N . ASP A 1 214 ? 3.365 6.024 18.410 1.00 41.56 214 ASP A N 1
ATOM 1691 C CA . ASP A 1 214 ? 3.604 5.277 19.638 1.00 41.56 214 ASP A CA 1
ATOM 1692 C C . ASP A 1 214 ? 4.546 6.065 20.569 1.00 41.56 214 ASP A C 1
ATOM 1694 O O . ASP A 1 214 ? 5.751 6.198 20.330 1.00 41.56 214 ASP A O 1
ATOM 1698 N N . VAL A 1 215 ? 3.983 6.644 21.633 1.00 35.34 215 VAL A N 1
ATOM 1699 C CA . VAL A 1 215 ? 4.760 6.965 22.827 1.00 35.34 215 VAL A CA 1
ATOM 1700 C C . VAL A 1 215 ? 5.013 5.611 23.450 1.00 35.34 215 VAL A C 1
ATOM 1702 O O . VAL A 1 215 ? 4.239 5.170 24.288 1.00 35.34 215 VAL A O 1
ATOM 1705 N N . GLN A 1 216 ? 6.057 4.926 22.992 1.00 32.31 216 GLN A N 1
ATOM 1706 C CA . GLN A 1 216 ? 6.590 3.772 23.689 1.00 32.31 216 GLN A CA 1
ATOM 1707 C C . GLN A 1 216 ? 6.928 4.258 25.110 1.00 32.31 216 GLN A C 1
ATOM 1709 O O . GLN A 1 216 ? 7.861 5.055 25.259 1.00 32.31 216 GLN A O 1
ATOM 1714 N N . PRO A 1 217 ? 6.186 3.873 26.166 1.00 37.41 217 PRO A N 1
ATOM 1715 C CA . PRO A 1 217 ? 6.610 4.199 27.507 1.00 37.41 217 PRO A CA 1
ATOM 1716 C C . PRO A 1 217 ? 7.745 3.224 27.787 1.00 37.41 217 PRO A C 1
ATOM 1718 O O . PRO A 1 217 ? 7.530 2.015 27.888 1.00 37.41 217 PRO A O 1
ATOM 1721 N N . SER A 1 218 ? 8.969 3.737 27.881 1.00 34.19 218 SER A N 1
ATOM 1722 C CA . SER A 1 218 ? 10.016 3.079 28.654 1.00 34.19 218 SER A CA 1
ATOM 1723 C C . SER A 1 218 ? 9.375 2.668 29.975 1.00 34.19 218 SER A C 1
ATOM 1725 O O . SER A 1 218 ? 8.963 3.548 30.725 1.00 34.19 218 SER A O 1
ATOM 1727 N N . GLN A 1 219 ? 9.192 1.366 30.207 1.00 34.19 219 GLN A N 1
ATOM 1728 C CA . GLN A 1 219 ? 8.577 0.849 31.426 1.00 34.19 219 GLN A CA 1
ATOM 1729 C C . GLN A 1 219 ? 9.214 1.511 32.655 1.00 34.19 219 GLN A C 1
ATOM 1731 O O . GLN A 1 219 ? 10.413 1.334 32.874 1.00 34.19 219 GLN A O 1
ATOM 1736 N N . PRO A 1 220 ? 8.433 2.148 33.536 1.00 35.94 220 PRO A N 1
ATOM 1737 C CA . PRO A 1 220 ? 8.640 1.993 34.955 1.00 35.94 220 PRO A CA 1
ATOM 1738 C C . PRO A 1 220 ? 7.813 0.777 35.379 1.00 35.94 220 PRO A C 1
ATOM 1740 O O . PRO A 1 220 ? 6.604 0.707 35.157 1.00 35.94 220 PRO A O 1
ATOM 1743 N N . GLN A 1 221 ? 8.472 -0.217 35.966 1.00 44.69 221 GLN A N 1
ATOM 1744 C CA . GLN A 1 221 ? 7.786 -1.267 36.708 1.00 44.69 221 GLN A CA 1
ATOM 1745 C C . GLN A 1 221 ? 6.879 -0.623 37.762 1.00 44.69 221 GLN A C 1
ATOM 1747 O O . GLN A 1 221 ? 7.402 0.015 38.673 1.00 44.69 221 GLN A O 1
ATOM 1752 N N . THR A 1 222 ? 5.556 -0.805 37.697 1.00 35.00 222 THR A N 1
ATOM 1753 C CA . THR A 1 222 ? 4.712 -0.782 38.906 1.00 35.00 222 THR A CA 1
ATOM 1754 C C . THR A 1 222 ? 3.333 -1.418 38.679 1.00 35.00 222 THR A C 1
ATOM 1756 O O . THR A 1 222 ? 2.526 -0.922 37.903 1.00 35.00 222 THR A O 1
ATOM 1759 N N . THR A 1 223 ? 3.085 -2.475 39.463 1.00 38.41 223 THR A N 1
ATOM 1760 C CA . THR A 1 223 ? 1.816 -2.881 40.109 1.00 38.41 223 THR A CA 1
ATOM 1761 C C . THR A 1 223 ? 0.589 -3.319 39.291 1.00 38.41 223 THR A C 1
ATOM 1763 O O . THR A 1 223 ? 0.306 -2.868 38.191 1.00 38.41 223 THR A O 1
ATOM 1766 N N . ALA A 1 224 ? -0.121 -4.268 39.909 1.00 39.12 224 ALA A N 1
ATOM 1767 C CA . ALA A 1 224 ? -1.230 -5.093 39.437 1.00 39.12 224 ALA A CA 1
ATOM 1768 C C . ALA A 1 224 ? -2.386 -4.346 38.731 1.00 39.12 224 ALA A C 1
ATOM 1770 O O . ALA A 1 224 ? -2.615 -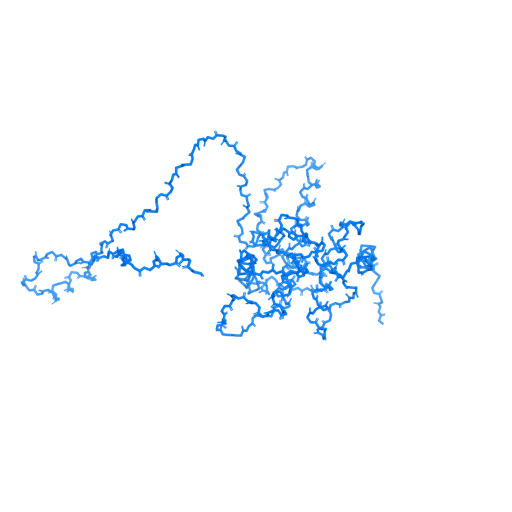3.164 38.991 1.00 39.12 224 ALA A O 1
ATOM 1771 N N . PRO A 1 225 ? -3.162 -5.036 37.869 1.00 39.75 225 PRO A N 1
ATOM 1772 C CA . PRO A 1 225 ? -4.236 -4.410 37.112 1.00 39.75 225 PRO A CA 1
ATOM 1773 C C . PRO A 1 225 ? -5.396 -4.038 38.041 1.00 39.75 225 PRO A C 1
ATOM 1775 O O . PRO A 1 225 ? -6.036 -4.901 38.640 1.00 39.75 225 PRO A O 1
ATOM 1778 N N . ILE A 1 226 ? -5.693 -2.743 38.130 1.00 42.75 226 ILE A N 1
ATOM 1779 C CA . ILE A 1 226 ? -6.964 -2.271 38.675 1.00 42.75 226 ILE A CA 1
ATOM 1780 C C . ILE A 1 226 ? -8.035 -2.588 37.633 1.00 42.75 226 ILE A C 1
ATOM 1782 O O . ILE A 1 226 ? -7.984 -2.119 36.494 1.00 42.75 226 ILE A O 1
ATOM 1786 N N . THR A 1 227 ? -8.997 -3.410 38.032 1.00 36.56 227 THR A N 1
ATOM 1787 C CA . THR A 1 227 ? -10.220 -3.710 37.297 1.00 36.56 227 THR A CA 1
ATOM 1788 C C . THR A 1 227 ? -10.907 -2.400 36.907 1.00 36.56 227 THR A C 1
ATOM 1790 O O . THR A 1 227 ? -11.442 -1.696 37.762 1.00 36.56 227 THR A O 1
ATOM 1793 N N . PHE A 1 228 ? -10.895 -2.050 35.617 1.00 38.47 228 PHE A N 1
ATOM 1794 C CA . PHE A 1 228 ? -11.713 -0.958 35.091 1.00 38.47 228 PHE A CA 1
ATOM 1795 C C . PHE A 1 228 ? -13.182 -1.383 35.165 1.00 38.47 228 PHE A C 1
ATOM 1797 O O . PHE A 1 228 ? -13.709 -2.034 34.265 1.00 38.47 228 PHE A O 1
ATOM 1804 N N . ILE A 1 229 ? -13.841 -1.026 36.261 1.00 44.81 229 ILE A N 1
ATOM 1805 C CA . ILE A 1 229 ? -15.298 -0.981 36.321 1.00 44.81 229 ILE A CA 1
ATOM 1806 C C . ILE A 1 229 ? -15.704 0.210 35.441 1.00 44.81 229 ILE A C 1
ATOM 1808 O O . ILE A 1 229 ? -15.259 1.328 35.719 1.00 44.81 229 ILE A O 1
ATOM 1812 N N . PRO A 1 230 ? -16.487 0.028 34.361 1.00 44.28 230 PRO A N 1
ATOM 1813 C CA . PRO A 1 230 ? -16.988 1.165 33.604 1.00 44.28 230 PRO A CA 1
ATOM 1814 C C . PRO A 1 230 ? -17.852 2.008 34.544 1.00 44.28 230 PRO A C 1
ATOM 1816 O O . PRO A 1 230 ? -18.837 1.519 35.098 1.00 44.28 230 PRO A O 1
ATOM 1819 N N . ALA A 1 231 ? -17.456 3.262 34.756 1.00 49.66 231 ALA A N 1
ATOM 1820 C CA . ALA A 1 231 ? -18.245 4.208 35.526 1.00 49.66 231 ALA A CA 1
ATOM 1821 C C . ALA A 1 231 ? -19.625 4.321 34.869 1.00 49.66 231 ALA A C 1
ATOM 1823 O O . ALA A 1 231 ? -19.736 4.734 33.712 1.00 49.66 231 ALA A O 1
ATOM 1824 N N . ALA A 1 232 ? -20.673 3.921 35.592 1.00 56.22 232 ALA A N 1
ATOM 1825 C CA . ALA A 1 232 ? -22.034 4.207 35.176 1.00 56.22 232 ALA A CA 1
ATOM 1826 C C . ALA A 1 232 ? -22.147 5.731 34.981 1.00 56.22 232 ALA A C 1
ATOM 1828 O O . ALA A 1 232 ? -21.732 6.476 35.876 1.00 56.22 232 ALA A O 1
ATOM 1829 N N . PRO A 1 233 ? -22.630 6.219 33.824 1.00 58.22 233 PRO A N 1
ATOM 1830 C CA . PRO A 1 233 ? -22.709 7.650 33.573 1.00 58.22 233 PRO A CA 1
ATOM 1831 C C . PRO A 1 233 ? -23.594 8.293 34.644 1.00 58.22 233 PRO A C 1
ATOM 1833 O O . PRO A 1 233 ? -24.753 7.909 34.821 1.00 58.22 233 PRO A O 1
ATOM 1836 N N . ALA A 1 234 ? -23.027 9.245 35.387 1.00 58.72 234 ALA A N 1
ATOM 1837 C CA . ALA A 1 234 ? -23.752 9.968 36.420 1.00 58.72 234 ALA A CA 1
ATOM 1838 C C . ALA A 1 234 ? -24.944 10.718 35.793 1.00 58.72 234 ALA A C 1
ATOM 1840 O O . ALA A 1 234 ? -24.812 11.240 34.681 1.00 58.72 234 ALA A O 1
ATOM 1841 N N . PRO A 1 235 ? -26.104 10.791 36.474 1.00 65.94 235 PRO A N 1
ATOM 1842 C CA . PRO A 1 235 ? -27.234 11.572 35.992 1.00 65.94 235 PRO A CA 1
ATOM 1843 C C . PRO A 1 235 ? -26.822 13.020 35.728 1.00 65.94 235 PRO A C 1
ATOM 1845 O O . PRO A 1 235 ? -26.213 13.657 36.586 1.00 65.94 235 PRO A O 1
ATOM 1848 N N . ILE A 1 236 ? -27.187 13.540 34.559 1.00 71.31 236 ILE A N 1
ATOM 1849 C CA . ILE A 1 236 ? -26.962 14.943 34.210 1.00 71.31 236 ILE A CA 1
ATOM 1850 C C . ILE A 1 236 ? -28.264 15.691 34.481 1.00 71.31 236 ILE A C 1
ATOM 1852 O O . ILE A 1 236 ? -29.322 15.309 33.974 1.00 71.31 236 ILE A O 1
ATOM 1856 N N . THR A 1 237 ? -28.182 16.754 35.277 1.00 70.44 237 THR A N 1
ATOM 1857 C CA . THR A 1 237 ? -29.291 17.681 35.513 1.00 70.44 237 THR A CA 1
ATOM 1858 C C . THR A 1 237 ? -28.990 18.979 34.785 1.00 70.44 237 THR A C 1
ATOM 1860 O O . THR A 1 237 ? -27.944 19.585 35.008 1.00 70.44 237 THR A O 1
ATOM 1863 N N . ILE A 1 238 ? -29.901 19.400 33.916 1.00 78.06 238 ILE A N 1
ATOM 1864 C CA . ILE A 1 238 ? -29.807 20.656 33.176 1.00 78.06 238 ILE A CA 1
ATOM 1865 C C . ILE A 1 238 ? -30.893 21.585 33.713 1.00 78.06 238 ILE A C 1
ATOM 1867 O O . ILE A 1 238 ? -32.077 21.240 33.688 1.00 78.06 238 ILE A O 1
ATOM 1871 N N . SER A 1 239 ? -30.494 22.753 34.210 1.00 75.94 239 SER A N 1
ATOM 1872 C CA . SER A 1 239 ? -31.429 23.823 34.565 1.00 75.94 239 SER A CA 1
ATOM 1873 C C . SER A 1 239 ? -31.976 24.462 33.293 1.00 75.94 239 SER A C 1
ATOM 1875 O O . SER A 1 239 ? -31.212 24.803 32.392 1.00 75.94 239 SER A O 1
ATOM 1877 N N . LEU A 1 240 ? -33.299 24.584 33.197 1.00 77.88 240 LEU A N 1
ATOM 1878 C CA . LEU A 1 240 ? -33.955 25.254 32.081 1.00 77.88 240 LEU A CA 1
ATOM 1879 C C . LEU A 1 240 ? -34.160 26.721 32.452 1.00 77.88 240 LEU A C 1
ATOM 1881 O O . LEU A 1 240 ? -35.084 27.068 33.194 1.00 77.88 240 LEU A O 1
ATOM 1885 N N . ASP A 1 241 ? -33.276 27.564 31.931 1.00 78.12 241 ASP A N 1
ATOM 1886 C CA . ASP A 1 241 ? -33.315 29.005 32.139 1.00 78.12 241 ASP A CA 1
ATOM 1887 C C . ASP A 1 241 ? -34.088 29.709 31.019 1.00 78.12 241 ASP A C 1
ATOM 1889 O O . ASP A 1 241 ? -34.156 29.247 29.877 1.00 78.12 241 ASP A O 1
ATOM 1893 N N . TYR A 1 242 ? -34.666 30.861 31.351 1.00 78.19 242 TYR A N 1
ATOM 1894 C CA . TYR A 1 242 ? -35.231 31.770 30.358 1.00 78.19 242 TYR A CA 1
ATOM 1895 C C . TYR A 1 242 ? -34.115 32.634 29.781 1.00 78.19 242 TYR A C 1
ATOM 1897 O O . TYR A 1 242 ? -33.186 33.014 30.492 1.00 78.19 242 TYR A O 1
ATOM 1905 N N . PHE A 1 243 ? -34.238 33.000 28.507 1.00 78.81 243 PHE A N 1
ATOM 1906 C CA . PHE A 1 243 ? -33.234 33.812 27.819 1.00 78.81 243 PHE A CA 1
ATOM 1907 C C . PHE A 1 243 ? -33.072 35.210 28.443 1.00 78.81 243 PHE A C 1
ATOM 1909 O O . PHE A 1 243 ? -32.011 35.822 28.350 1.00 78.81 243 PHE A O 1
ATOM 1916 N N . SER A 1 244 ? -34.117 35.724 29.099 1.00 78.31 244 SER A N 1
ATOM 1917 C CA . SER A 1 244 ? -34.069 36.974 29.853 1.00 78.31 244 SER A CA 1
ATOM 1918 C C . SER A 1 244 ? -35.084 36.995 30.999 1.00 78.31 244 SER A C 1
ATOM 1920 O O . SER A 1 244 ? -36.077 36.260 31.003 1.00 78.31 244 SER A O 1
ATOM 1922 N N . SER A 1 245 ? -34.871 37.891 31.965 1.00 74.62 245 SER A N 1
ATOM 1923 C CA . SER A 1 245 ? -35.809 38.119 33.072 1.00 74.62 245 SER A CA 1
ATOM 1924 C C . SER A 1 245 ? -37.179 38.607 32.591 1.00 74.62 245 SER A C 1
ATOM 1926 O O . SER A 1 245 ? -38.190 38.246 33.187 1.00 74.62 245 SER A O 1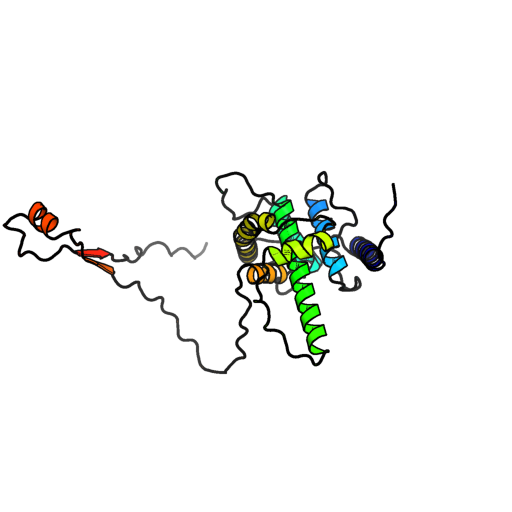
ATOM 1928 N N . ALA A 1 246 ? -37.228 39.370 31.493 1.00 76.44 246 ALA A N 1
ATOM 1929 C CA . ALA A 1 246 ? -38.480 39.830 30.892 1.00 76.44 246 ALA A CA 1
ATOM 1930 C C . ALA A 1 246 ? -39.314 38.649 30.367 1.00 76.44 246 ALA A C 1
ATOM 1932 O O . ALA A 1 246 ? -40.489 38.533 30.707 1.00 76.44 246 ALA A O 1
ATOM 1933 N N . GLN A 1 247 ? -38.681 37.705 29.658 1.00 76.38 247 GLN A N 1
ATOM 1934 C CA . GLN A 1 247 ? -39.343 36.478 29.198 1.00 76.38 247 GLN A CA 1
ATOM 1935 C C . GLN A 1 247 ? -39.766 35.563 30.350 1.00 76.38 247 GLN A C 1
ATOM 1937 O O . GLN A 1 247 ? -40.811 34.920 30.280 1.00 76.38 247 GLN A O 1
ATOM 1942 N N . LYS A 1 248 ? -38.981 35.499 31.433 1.00 74.19 248 LYS A N 1
ATOM 1943 C CA . LYS A 1 248 ? -39.374 34.748 32.634 1.00 74.19 248 LYS A CA 1
ATOM 1944 C C . LYS A 1 248 ? -40.689 35.278 33.211 1.00 74.19 248 LYS A C 1
ATOM 1946 O O . LYS A 1 248 ? -41.549 34.480 33.575 1.00 74.19 248 LYS A O 1
ATOM 1951 N N . ILE A 1 249 ? -40.833 36.601 33.306 1.00 75.00 249 ILE A N 1
ATOM 1952 C CA . ILE A 1 249 ? -42.035 37.257 33.841 1.00 75.00 249 ILE A CA 1
ATOM 1953 C C . ILE A 1 249 ? -43.226 37.041 32.901 1.00 75.00 249 ILE A C 1
ATOM 1955 O O . ILE A 1 249 ? -44.302 36.671 33.368 1.00 75.00 249 ILE A O 1
ATOM 1959 N N . GLU A 1 250 ? -43.016 37.194 31.592 1.00 79.94 250 GLU A N 1
ATOM 1960 C CA . GLU A 1 250 ? -44.038 36.975 30.563 1.00 79.94 250 GLU A CA 1
ATOM 1961 C C . GLU A 1 250 ? -44.583 35.538 30.583 1.00 79.94 250 GLU A C 1
ATOM 1963 O O . GLU A 1 250 ? -45.794 35.333 30.621 1.00 79.94 250 GLU A O 1
ATOM 1968 N N . HIS A 1 251 ? -43.704 34.531 30.630 1.00 78.06 251 HIS A N 1
ATOM 1969 C CA . HIS A 1 251 ? -44.111 33.127 30.525 1.00 78.06 251 HIS A CA 1
ATOM 1970 C C . HIS A 1 251 ? -44.559 32.482 31.841 1.00 78.06 251 HIS A C 1
ATOM 1972 O O . HIS A 1 251 ? -45.298 31.500 31.807 1.00 78.06 251 HIS A O 1
ATOM 1978 N N . ARG A 1 252 ? -44.110 32.974 33.003 1.00 77.50 252 ARG A N 1
ATOM 1979 C CA . ARG A 1 252 ? -44.531 32.428 34.310 1.00 77.50 252 ARG A CA 1
ATOM 1980 C C . ARG A 1 252 ? -45.716 33.161 34.922 1.00 77.50 252 ARG A C 1
ATOM 1982 O O . ARG A 1 252 ? -46.360 32.614 35.820 1.00 77.50 252 ARG A O 1
ATOM 1989 N N . GLY A 1 253 ? -45.994 34.377 34.457 1.00 73.19 253 GLY A N 1
ATOM 1990 C CA . GLY A 1 253 ? -47.014 35.239 35.032 1.00 73.19 253 GLY A CA 1
ATOM 1991 C C . GLY A 1 253 ? -46.766 35.565 36.518 1.00 73.19 253 GLY A C 1
ATOM 1992 O O . GLY A 1 253 ? -45.772 35.140 37.119 1.00 73.19 253 GLY A O 1
ATOM 1993 N N . PRO A 1 254 ? -47.682 36.311 37.154 1.00 63.97 254 PRO A N 1
ATOM 1994 C CA . PRO A 1 254 ? -47.523 36.768 38.537 1.00 63.97 254 PRO A CA 1
ATOM 1995 C C . PRO A 1 254 ? -47.517 35.628 39.571 1.00 63.97 254 PRO A C 1
ATOM 1997 O O . PRO A 1 254 ? -46.848 35.736 40.595 1.00 63.97 254 PRO A O 1
ATOM 2000 N N . ALA A 1 255 ? -48.193 34.506 39.299 1.00 64.12 255 ALA A N 1
ATOM 2001 C CA . ALA A 1 255 ? -48.248 33.357 40.210 1.00 64.12 255 ALA A CA 1
ATOM 2002 C C . ALA A 1 255 ? -46.986 32.466 40.165 1.00 64.12 255 ALA A C 1
ATOM 2004 O O . ALA A 1 255 ? -46.653 31.811 41.150 1.00 64.12 255 ALA A O 1
ATOM 2005 N N . GLY A 1 256 ? -46.258 32.437 39.041 1.00 61.19 256 GLY A N 1
ATOM 2006 C CA . GLY A 1 256 ? -45.092 31.566 38.844 1.00 61.19 256 GLY A CA 1
ATOM 2007 C C . GLY A 1 256 ? -43.737 32.210 39.166 1.00 61.19 256 GLY A C 1
ATOM 2008 O O . GLY A 1 256 ? -42.709 31.530 39.106 1.00 61.19 256 GLY A O 1
ATOM 2009 N N . HIS A 1 257 ? -43.718 33.501 39.520 1.00 63.53 257 HIS A N 1
ATOM 2010 C CA . HIS A 1 257 ? -42.513 34.283 39.834 1.00 63.53 257 HIS A CA 1
ATOM 2011 C C . HIS A 1 257 ? -41.622 33.608 40.893 1.00 63.53 257 HIS A C 1
ATOM 2013 O O . HIS A 1 257 ? -40.404 33.536 40.719 1.00 63.53 257 HIS A O 1
ATOM 2019 N N . ASN A 1 258 ? -42.230 33.112 41.980 1.00 64.44 258 ASN A N 1
ATOM 2020 C CA . ASN A 1 258 ? -41.533 32.531 43.138 1.00 64.44 258 ASN A CA 1
ATOM 2021 C C . ASN A 1 258 ? -41.276 31.023 43.024 1.00 64.44 258 ASN A C 1
ATOM 2023 O O . ASN A 1 258 ? -40.677 30.435 43.922 1.00 64.44 258 ASN A O 1
ATOM 2027 N N . MET A 1 259 ? -41.717 30.378 41.943 1.00 70.12 259 MET A N 1
ATOM 2028 C CA . MET A 1 259 ? -41.506 28.944 41.772 1.00 70.12 259 MET A CA 1
ATOM 2029 C C . MET A 1 259 ? -40.060 28.658 41.343 1.00 70.12 259 MET A C 1
ATOM 2031 O O . MET A 1 259 ? -39.483 29.435 40.573 1.00 70.12 259 MET A O 1
ATOM 2035 N N . PRO A 1 260 ? -39.463 27.533 41.772 1.00 73.12 260 PRO A N 1
ATOM 2036 C CA . PRO A 1 260 ? -38.133 27.141 41.322 1.00 73.12 260 PRO A CA 1
ATOM 2037 C C . PRO A 1 260 ? -38.084 26.967 39.795 1.00 73.12 260 PRO A C 1
ATOM 2039 O O . PRO A 1 260 ? -39.104 26.793 39.114 1.00 73.12 260 PRO A O 1
ATOM 2042 N N . LEU A 1 261 ? -36.885 27.081 39.225 1.00 75.19 261 LEU A N 1
ATOM 2043 C CA . LEU A 1 261 ? -36.669 26.836 37.801 1.00 75.19 261 LEU A CA 1
ATOM 2044 C C . LEU A 1 261 ? -36.850 25.349 37.491 1.00 75.19 261 LEU A C 1
ATOM 2046 O O . LEU A 1 261 ? -36.530 24.484 38.307 1.00 75.19 261 LEU A O 1
ATOM 2050 N N . SER A 1 262 ? -37.413 25.059 36.321 1.00 79.50 262 SER A N 1
ATOM 2051 C CA . SER A 1 262 ? -37.637 23.683 35.888 1.00 79.50 262 SER A CA 1
ATOM 2052 C C . SER A 1 262 ? -36.294 23.043 35.553 1.00 79.50 262 SER A C 1
ATOM 2054 O O . SER A 1 262 ? -35.441 23.667 34.927 1.00 79.50 262 SER A O 1
ATOM 2056 N N . THR A 1 263 ? -36.098 21.795 35.962 1.00 77.00 263 THR A N 1
ATOM 2057 C CA . THR A 1 263 ? -34.879 21.042 35.660 1.00 77.00 263 THR A CA 1
ATOM 2058 C C . THR A 1 263 ? -35.219 19.822 34.820 1.00 77.00 263 THR A C 1
ATOM 2060 O O . THR A 1 263 ? -36.232 19.157 35.039 1.00 77.00 263 THR A O 1
ATOM 2063 N N . LEU A 1 264 ? -34.369 19.530 33.840 1.00 75.38 264 LEU A N 1
ATOM 2064 C CA . LEU A 1 264 ? -34.443 18.316 33.043 1.00 75.38 264 LEU A CA 1
ATOM 2065 C C . LEU A 1 264 ? -33.360 17.356 33.525 1.00 75.38 264 LEU A C 1
ATOM 2067 O O . LEU A 1 264 ? -32.178 17.701 33.549 1.00 75.38 264 LEU A O 1
ATOM 2071 N N . ARG A 1 265 ? -33.763 16.151 33.930 1.00 74.12 265 ARG A N 1
ATOM 2072 C CA . ARG A 1 265 ? -32.851 15.128 34.442 1.00 74.12 265 ARG A CA 1
ATOM 2073 C C . ARG A 1 265 ? -32.745 13.987 33.443 1.00 74.12 265 ARG A C 1
ATOM 2075 O O . ARG A 1 265 ? -33.741 13.334 33.146 1.00 74.12 265 ARG A O 1
ATOM 2082 N N . TYR A 1 266 ? -31.535 13.728 32.962 1.00 67.56 266 TYR A N 1
ATOM 2083 C CA . TYR A 1 266 ? -31.248 12.594 32.090 1.00 67.56 266 TYR A CA 1
ATOM 2084 C C . TYR A 1 266 ? -30.651 11.448 32.911 1.00 67.56 266 TYR A C 1
ATOM 2086 O O . TYR A 1 266 ? -29.658 11.631 33.619 1.00 67.56 266 TYR A O 1
ATOM 2094 N N . MET A 1 267 ? -31.258 10.263 32.824 1.00 69.62 267 MET A N 1
ATOM 2095 C CA . MET A 1 267 ? -30.768 9.039 33.462 1.00 69.62 267 MET A CA 1
ATOM 2096 C C . MET A 1 267 ? -30.628 7.951 32.400 1.00 69.62 267 MET A C 1
ATOM 2098 O O . MET A 1 267 ? -31.576 7.672 31.670 1.00 69.62 267 MET A O 1
ATOM 2102 N N . CYS A 1 268 ? -29.451 7.331 32.305 1.00 58.16 268 CYS A N 1
ATOM 2103 C CA . CYS A 1 268 ? -29.289 6.133 31.486 1.00 58.16 268 CYS A CA 1
ATOM 2104 C C . CYS A 1 268 ? -29.961 4.966 32.213 1.00 58.16 268 CYS A C 1
ATOM 2106 O O . CYS A 1 268 ? -29.499 4.552 33.276 1.00 58.16 268 CYS A O 1
ATOM 2108 N N . ALA A 1 269 ? -31.061 4.457 31.661 1.00 61.81 269 ALA A N 1
ATOM 2109 C CA . ALA A 1 269 ? -31.679 3.243 32.172 1.00 61.81 269 ALA A CA 1
ATOM 2110 C C . ALA A 1 269 ? -30.768 2.037 31.865 1.00 61.81 269 ALA A C 1
ATOM 2112 O O . ALA A 1 269 ? -30.247 1.946 30.748 1.00 61.81 269 ALA A O 1
ATOM 2113 N N . PRO A 1 270 ? -30.551 1.115 32.820 1.00 59.22 270 PRO A N 1
ATOM 2114 C CA . PRO A 1 270 ? -29.862 -0.133 32.523 1.00 59.22 270 PRO A CA 1
ATOM 2115 C C . PRO A 1 270 ? -30.666 -0.939 31.486 1.00 59.22 270 PRO A C 1
ATOM 2117 O O . PRO A 1 270 ? -31.899 -0.866 31.479 1.00 59.22 270 PRO A O 1
ATOM 2120 N N . PRO A 1 271 ? -30.003 -1.701 30.596 1.00 56.38 271 PRO A N 1
ATOM 2121 C CA . PRO A 1 271 ? -30.707 -2.541 29.635 1.00 56.38 271 PRO A CA 1
ATOM 2122 C C . PRO A 1 271 ? -31.567 -3.587 30.369 1.00 56.38 271 PRO A C 1
ATOM 2124 O O . PRO A 1 271 ? -31.139 -4.104 31.405 1.00 56.38 271 PRO A O 1
ATOM 2127 N N . PRO A 1 272 ? -32.766 -3.922 29.855 1.00 60.16 272 PRO A N 1
ATOM 2128 C CA . PRO A 1 272 ? -33.616 -4.939 30.461 1.00 60.16 272 PRO A CA 1
ATOM 2129 C C . PRO A 1 272 ? -32.889 -6.295 30.492 1.00 60.16 272 PRO A C 1
ATOM 2131 O O . PRO A 1 272 ? -32.184 -6.638 29.535 1.00 60.16 272 PRO A O 1
ATOM 2134 N N . PRO A 1 273 ? -33.045 -7.085 31.567 1.00 49.94 273 PRO A N 1
ATOM 2135 C CA . PRO A 1 273 ? -32.331 -8.341 31.737 1.00 49.94 273 PRO A CA 1
ATOM 2136 C C . PRO A 1 273 ? -32.978 -9.414 30.860 1.00 49.94 273 PRO A C 1
ATOM 2138 O O . PRO A 1 273 ? -33.775 -10.183 31.367 1.00 49.94 273 PRO A O 1
ATOM 2141 N N . ASN A 1 274 ? -32.719 -9.416 29.545 1.00 53.47 274 AS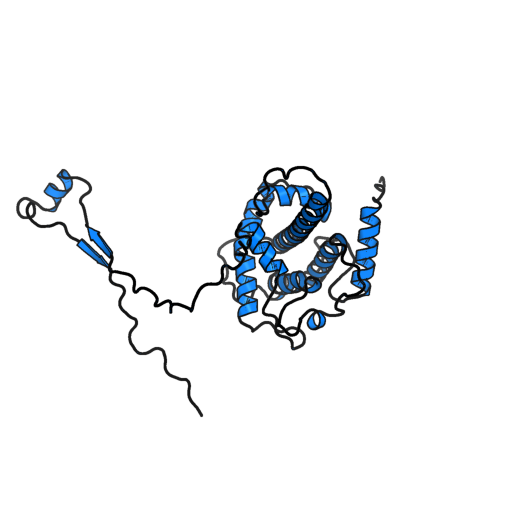N A N 1
ATOM 2142 C CA . ASN A 1 274 ? -32.995 -10.539 28.630 1.00 53.47 274 ASN A CA 1
ATOM 2143 C C . ASN A 1 274 ? -32.429 -10.286 27.217 1.00 53.47 274 ASN A C 1
ATOM 2145 O O . ASN A 1 274 ? -33.167 -10.138 26.247 1.00 53.47 274 ASN A O 1
ATOM 2149 N N . ALA A 1 275 ? -31.101 -10.258 27.077 1.00 45.50 275 ALA A N 1
ATOM 2150 C CA . ALA A 1 275 ? -30.460 -10.407 25.761 1.00 45.50 275 ALA A CA 1
ATOM 2151 C C . ALA A 1 275 ? -29.094 -11.121 25.810 1.00 45.50 275 ALA A C 1
ATOM 2153 O O . ALA A 1 275 ? -28.276 -10.961 24.910 1.00 45.50 275 ALA A O 1
ATOM 2154 N N . MET A 1 276 ? -28.836 -11.926 26.846 1.00 42.69 276 MET A N 1
ATOM 2155 C CA . MET A 1 276 ? -27.687 -12.838 26.892 1.00 42.69 276 MET A CA 1
ATOM 2156 C C . MET A 1 276 ? -28.056 -14.132 27.619 1.00 42.69 276 MET A C 1
ATOM 2158 O O . MET A 1 276 ? -27.688 -14.332 28.770 1.00 42.69 276 MET A O 1
ATOM 2162 N N . THR A 1 277 ? -28.762 -15.041 26.942 1.00 40.62 277 THR A N 1
ATOM 2163 C CA . THR A 1 277 ? -28.595 -16.485 27.183 1.00 40.62 277 THR A CA 1
ATOM 2164 C C . THR A 1 277 ? -29.093 -17.295 25.986 1.00 40.62 277 THR A C 1
ATOM 2166 O O . THR A 1 277 ? -30.287 -17.507 25.813 1.00 40.62 277 THR A O 1
ATOM 2169 N N . ARG A 1 278 ? -28.164 -17.773 25.155 1.00 33.72 278 ARG A N 1
ATOM 2170 C CA . ARG A 1 278 ? -28.176 -19.156 24.650 1.00 33.72 278 ARG A CA 1
ATOM 2171 C C . ARG A 1 278 ? -26.805 -19.480 24.061 1.00 33.72 278 ARG A C 1
ATOM 2173 O O . ARG A 1 278 ? -26.558 -19.372 22.868 1.00 33.72 278 ARG A O 1
ATOM 2180 N N . VAL A 1 279 ? -25.902 -19.855 24.959 1.00 40.19 279 VAL A N 1
ATOM 2181 C CA . VAL A 1 279 ? -24.837 -20.814 24.668 1.00 40.19 279 VAL A CA 1
ATOM 2182 C C . VAL A 1 279 ? -25.266 -22.090 25.384 1.00 40.19 279 VAL A C 1
ATOM 2184 O O . VAL A 1 279 ? -25.490 -22.043 26.591 1.00 40.19 279 VAL A O 1
ATOM 2187 N N . GLY A 1 280 ? -25.436 -23.192 24.651 1.00 35.31 280 GLY A N 1
ATOM 2188 C CA . GLY A 1 280 ? -25.704 -24.504 25.242 1.00 35.31 280 GLY A CA 1
ATOM 2189 C C . GLY A 1 280 ? -26.508 -25.444 24.348 1.00 35.31 280 GLY A C 1
ATOM 2190 O O . GLY A 1 280 ? -27.726 -25.331 24.304 1.00 35.31 280 GLY A O 1
ATOM 2191 N N . GLY A 1 281 ? -25.778 -26.341 23.675 1.00 34.19 281 GLY A N 1
ATOM 2192 C CA . GLY A 1 281 ? -26.086 -27.761 23.445 1.00 34.19 281 GLY A CA 1
ATOM 2193 C C . GLY A 1 281 ? -27.438 -28.162 22.858 1.00 34.19 281 GLY A C 1
ATOM 2194 O O . GLY A 1 281 ? -28.440 -28.121 23.560 1.00 34.19 281 GLY A O 1
ATOM 2195 N N . PHE A 1 282 ? -27.414 -28.659 21.619 1.00 39.00 282 PHE A N 1
ATOM 2196 C CA . PHE A 1 282 ? -27.599 -30.079 21.283 1.00 39.00 282 PHE A CA 1
ATOM 2197 C C . PHE A 1 282 ? -26.749 -30.393 20.047 1.00 39.00 282 PHE A C 1
ATOM 2199 O O . PHE A 1 282 ? -26.618 -29.482 19.196 1.00 39.00 282 PHE A O 1
#

InterPro domains:
  IPR013087 Zinc finger C2H2-type [PS00028] (111-134)

Secondary structure (DSSP, 8-state):
-------HHHHHHHHHHHHHHHH-TT---S---TTS-HHHHHHHHHHHHHHHTT--GGG--SSGGGGB-TTSBBPHHHHHHHHHIIIIIS--TTPPPPSSSPP-HHHHHHHHHHHHHHHHHHHHHHHHHTTS-SPPP----SPPPHHHHHHHHHHHHS----GGGHHHHHHHHHHHHHHHHHHHHTT--EETTEE--B-HHHHHHHHHHHT-------PPP--PPP--PPPPPPPEEEE---SSHHHHHHHHHHHHTTSPPPEEEE--PPPPS-S-------

Organism: NCBI:txid552061